Protein AF-A0A373ZWH4-F1 (afdb_monomer_lite)

Foldseek 3Di:
DQDDFAEDDPDPVSLCVPFAPCPVCVVLVVLLVLLVCLLVVNDDPVSCVVVVHDSVPSVVSVVVNVVSVVVSSVRSVVRSVVVQVVSLVVQLVVQQVVDDPPCSVVSSVVGDRGHYDHPPPLSVVLVVVVVPDDLVVLLVLCVVPCVQLPPVLQDDPDSVSNSVSSVVSLSVGHPVVSSVSSVVVD

Sequence (186 aa):
MVKEPLYLPGDKQELFDRYLDKTAHADLIERLRVITGALQNKLTPQKLRLHRIDRTDAITLFHERQKLTKKMFQAVVTDFAVRVCTNQIEICTQQFYEAPRGKEAEHIAASRIPDLCDDTELLEQMYEWWKNLLPGQKKGIAKTFDDDFNPEWCFRDKEEETIQCIDACWRSLPLETRIDIYHYCV

Radius of gyration: 23.86 Å; chains: 1; bounding box: 54×36×72 Å

pLDDT: mean 87.59, std 9.3, range [41.22, 96.88]

Secondary structure (DSSP, 8-state):
----PEE--SSHHHHHHHH--TTTTHHHHHHHHHHHHHHTT-S-HHHHHHTT--SS-HHHHHHHHHHHHHHHHHHHHHHHHHHHHHHHHHHHHHHHHHSPTT-HHHHHHTPPPPPEES-HHHHHHHHHHHHH--HHHHHHHHHHTHHHH-GGGS--SSHHHHHHHHHHHHHHS-HHHHHHHHHHH-

Structure (mmCIF, N/CA/C/O backbone):
data_AF-A0A373ZWH4-F1
#
_entry.id   AF-A0A373ZWH4-F1
#
loop_
_atom_site.group_PDB
_atom_site.id
_atom_site.type_symbol
_atom_site.label_atom_id
_atom_site.label_alt_id
_atom_site.label_comp_id
_atom_site.label_asym_id
_atom_site.label_entity_id
_atom_site.label_seq_id
_atom_site.pdbx_PDB_ins_code
_atom_site.Cartn_x
_atom_site.Cartn_y
_atom_site.Cartn_z
_atom_site.occupancy
_atom_site.B_iso_or_equiv
_atom_site.auth_seq_id
_atom_site.auth_comp_id
_atom_site.auth_asym_id
_atom_site.auth_atom_id
_atom_site.pdbx_PDB_model_num
ATOM 1 N N . MET A 1 1 ? 4.781 -6.225 -13.617 1.00 41.22 1 MET A N 1
ATOM 2 C CA . MET A 1 1 ? 4.079 -4.932 -13.461 1.00 41.22 1 MET A CA 1
ATOM 3 C C . MET A 1 1 ? 4.319 -4.468 -12.044 1.00 41.22 1 MET A C 1
ATOM 5 O O . MET A 1 1 ? 3.746 -5.059 -11.138 1.00 41.22 1 MET A O 1
ATOM 9 N N . VAL A 1 2 ? 5.188 -3.477 -11.855 1.00 45.53 2 VAL A N 1
ATOM 10 C CA . VAL A 1 2 ? 5.353 -2.824 -10.553 1.00 45.53 2 VAL A CA 1
ATOM 11 C C . VAL A 1 2 ? 4.035 -2.117 -10.235 1.00 45.53 2 VAL A C 1
ATOM 13 O O . VAL A 1 2 ? 3.545 -1.323 -11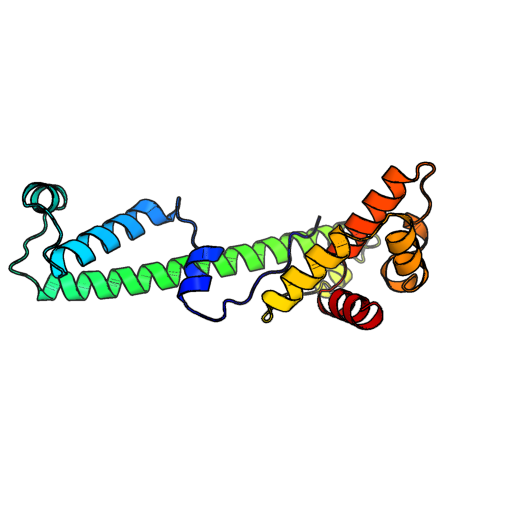.042 1.00 45.53 2 VAL A O 1
ATOM 16 N N . LYS A 1 3 ? 3.404 -2.505 -9.123 1.00 55.47 3 LYS A N 1
ATOM 17 C CA . LYS A 1 3 ? 2.176 -1.874 -8.628 1.00 55.47 3 LYS A CA 1
ATOM 18 C C . LYS A 1 3 ? 2.448 -0.434 -8.197 1.00 55.47 3 LYS A C 1
ATOM 20 O O . LYS A 1 3 ? 3.587 -0.058 -7.945 1.00 55.47 3 LYS A O 1
ATOM 25 N N . GLU A 1 4 ? 1.362 0.328 -8.124 1.00 66.12 4 GLU A N 1
ATOM 26 C CA . GLU A 1 4 ? 1.286 1.721 -7.683 1.00 66.12 4 GLU A CA 1
ATOM 27 C C . GLU A 1 4 ? 2.268 2.060 -6.537 1.00 66.12 4 GLU A C 1
ATOM 29 O O . GLU A 1 4 ? 2.466 1.237 -5.633 1.00 66.12 4 GLU A O 1
ATOM 34 N N . PRO A 1 5 ? 2.875 3.262 -6.566 1.00 70.94 5 PRO A N 1
ATOM 35 C CA . PRO A 1 5 ? 3.744 3.765 -5.513 1.00 70.94 5 PRO A CA 1
ATOM 36 C C . PRO A 1 5 ? 3.021 3.729 -4.170 1.00 70.94 5 PRO A C 1
ATOM 38 O O . PRO A 1 5 ? 1.799 3.869 -4.085 1.00 70.94 5 PRO A O 1
ATOM 41 N N . LEU A 1 6 ? 3.791 3.501 -3.113 1.00 81.38 6 LEU A N 1
ATOM 42 C CA . LEU A 1 6 ? 3.250 3.404 -1.769 1.00 81.38 6 LEU A CA 1
ATOM 43 C C . LEU A 1 6 ? 3.113 4.806 -1.197 1.00 81.38 6 LEU A C 1
ATOM 45 O O . LEU A 1 6 ? 4.071 5.566 -1.165 1.00 81.38 6 LEU A O 1
ATOM 49 N N . TYR A 1 7 ? 1.927 5.143 -0.716 1.00 83.56 7 TYR A N 1
ATOM 50 C CA . TYR A 1 7 ? 1.693 6.399 -0.019 1.00 83.56 7 TYR A CA 1
ATOM 51 C C . TYR A 1 7 ? 2.234 6.310 1.403 1.00 83.56 7 TYR A C 1
ATOM 53 O O . TYR A 1 7 ? 1.843 5.412 2.156 1.00 83.56 7 TYR A O 1
ATOM 61 N N . LEU A 1 8 ? 3.108 7.231 1.781 1.00 84.94 8 LEU A N 1
ATOM 62 C CA . LEU A 1 8 ? 3.472 7.446 3.166 1.00 84.94 8 LEU A CA 1
ATOM 63 C C . LEU A 1 8 ? 2.308 8.188 3.839 1.00 84.94 8 LEU A C 1
ATOM 65 O O . LEU A 1 8 ? 2.012 9.312 3.446 1.00 84.94 8 LEU A O 1
ATOM 69 N N . PRO A 1 9 ? 1.620 7.587 4.822 1.00 83.12 9 PRO A N 1
ATOM 70 C CA . PRO A 1 9 ? 0.471 8.240 5.436 1.00 83.12 9 PRO A CA 1
ATOM 71 C C . PRO A 1 9 ? 0.878 9.513 6.177 1.00 83.12 9 PRO A C 1
ATOM 73 O O . PRO A 1 9 ? 1.783 9.469 7.017 1.00 83.12 9 PRO A O 1
ATOM 76 N N . GLY A 1 10 ? 0.171 10.615 5.921 1.00 83.12 10 GLY A N 1
ATOM 77 C CA . GLY A 1 10 ? 0.375 11.885 6.620 1.00 83.12 10 GLY A CA 1
ATOM 78 C C . GLY A 1 10 ? -0.120 11.845 8.066 1.00 83.12 10 GLY A C 1
ATOM 79 O O . GLY A 1 10 ? 0.378 12.568 8.931 1.00 83.12 10 GLY A O 1
ATOM 80 N N . ASP A 1 11 ? -1.069 10.953 8.362 1.00 87.38 11 ASP A N 1
ATOM 81 C CA . ASP A 1 11 ? -1.550 10.719 9.714 1.00 87.38 11 ASP A CA 1
ATOM 82 C C . ASP A 1 11 ? -1.967 9.261 9.979 1.00 87.38 11 ASP A C 1
ATOM 84 O O . ASP A 1 11 ? -1.924 8.362 9.133 1.00 87.38 11 ASP A O 1
ATOM 88 N N . LYS A 1 12 ? -2.368 9.008 11.229 1.00 87.56 12 LYS A N 1
ATOM 89 C CA . LYS A 1 12 ? -2.824 7.689 11.668 1.00 87.56 12 LYS A CA 1
ATOM 90 C C . LYS A 1 12 ? -4.106 7.248 10.954 1.00 87.56 12 LYS A C 1
ATOM 92 O O . LYS A 1 12 ? -4.273 6.053 10.744 1.00 87.56 12 LYS A O 1
ATOM 97 N N . GLN A 1 13 ? -5.035 8.152 10.674 1.00 89.62 13 GLN A N 1
ATOM 98 C CA . GLN A 1 13 ? -6.306 7.795 10.052 1.00 89.62 13 GLN A CA 1
ATOM 99 C C . GLN A 1 13 ? -6.072 7.320 8.617 1.00 89.62 13 GLN A C 1
ATOM 101 O O . GLN A 1 13 ? -6.551 6.250 8.249 1.00 89.62 13 GLN A O 1
ATOM 106 N N . GLU A 1 14 ? -5.230 8.028 7.871 1.00 88.25 14 GLU A N 1
ATOM 107 C CA . GLU A 1 14 ? -4.843 7.650 6.517 1.00 88.25 14 GLU A CA 1
ATOM 108 C C . GLU A 1 14 ? -4.120 6.294 6.475 1.00 88.25 14 GLU A C 1
ATOM 110 O O . GLU A 1 14 ? -4.418 5.458 5.620 1.00 88.25 14 GLU A O 1
ATOM 115 N N . LEU A 1 15 ? -3.241 6.018 7.449 1.00 90.50 15 LEU A N 1
ATOM 116 C CA . LEU A 1 15 ? -2.589 4.711 7.584 1.00 90.50 15 LEU A CA 1
ATOM 117 C C . LEU A 1 15 ? -3.634 3.589 7.697 1.00 90.50 15 LEU A C 1
ATOM 119 O O . LEU A 1 15 ? -3.532 2.568 7.018 1.00 90.50 15 LEU A O 1
ATOM 123 N N . PHE A 1 16 ? -4.660 3.789 8.528 1.00 92.56 16 PHE A N 1
ATOM 124 C CA . PHE A 1 16 ? -5.751 2.831 8.711 1.00 92.56 16 PHE A CA 1
ATOM 125 C C . PHE A 1 16 ? -6.633 2.694 7.474 1.00 92.56 16 PHE A C 1
ATOM 127 O O . PHE A 1 16 ? -7.032 1.581 7.140 1.00 92.56 16 PHE A O 1
ATOM 134 N N . ASP A 1 17 ? -6.955 3.793 6.803 1.00 90.56 17 ASP A N 1
ATOM 135 C CA . ASP A 1 17 ? -7.868 3.759 5.666 1.00 90.56 17 ASP A CA 1
ATOM 136 C C . ASP A 1 17 ? -7.236 3.112 4.433 1.00 90.56 17 ASP A C 1
ATOM 138 O O . ASP A 1 17 ? -7.926 2.375 3.722 1.00 90.56 17 ASP A O 1
ATOM 142 N N . ARG A 1 18 ? -5.932 3.328 4.218 1.00 87.81 18 ARG A N 1
ATOM 143 C CA . ARG A 1 18 ? -5.203 2.802 3.058 1.00 87.81 18 ARG A CA 1
ATOM 144 C C . ARG A 1 18 ? -4.677 1.381 3.250 1.00 87.81 18 ARG A C 1
ATOM 146 O O . ARG A 1 18 ? -4.727 0.599 2.304 1.00 87.81 18 ARG A O 1
ATOM 153 N N . TYR A 1 19 ? -4.156 1.048 4.433 1.00 92.50 19 TYR A N 1
ATOM 154 C CA . TYR A 1 19 ? -3.338 -0.163 4.594 1.00 92.50 19 TYR A CA 1
ATOM 155 C C . TYR A 1 19 ? -3.930 -1.244 5.483 1.00 92.50 19 TYR A C 1
ATOM 157 O O . TYR A 1 19 ? -3.494 -2.384 5.381 1.00 92.50 19 TYR A O 1
ATOM 165 N N . LEU A 1 20 ? -4.901 -0.930 6.341 1.00 94.69 20 LEU A N 1
ATOM 166 C CA . LEU A 1 20 ? -5.449 -1.936 7.243 1.00 94.69 20 LEU A CA 1
ATOM 167 C C . LEU A 1 20 ? -6.228 -2.986 6.450 1.00 94.69 20 LEU A C 1
ATOM 169 O O . LEU A 1 20 ? -7.259 -2.673 5.840 1.00 94.69 20 LEU A O 1
ATOM 173 N N . ASP A 1 21 ? -5.826 -4.248 6.566 1.00 94.38 21 ASP A N 1
ATOM 174 C CA . ASP A 1 21 ? -6.645 -5.351 6.086 1.00 94.38 21 ASP A CA 1
ATOM 175 C C . ASP A 1 21 ? -7.846 -5.541 7.025 1.00 94.38 21 ASP A C 1
ATOM 177 O O . ASP A 1 21 ? -7.817 -6.223 8.057 1.00 94.38 21 ASP A O 1
ATOM 181 N N . LYS A 1 22 ? -8.958 -4.908 6.642 1.00 93.69 22 LYS A N 1
ATOM 182 C CA . LYS A 1 22 ? -10.223 -4.960 7.383 1.00 93.69 22 LYS A CA 1
ATOM 183 C C . LYS A 1 22 ? -10.770 -6.381 7.500 1.00 93.69 22 LYS A C 1
ATOM 185 O O . LYS A 1 22 ? -11.514 -6.656 8.440 1.00 93.69 22 LYS A O 1
ATOM 190 N N . THR A 1 23 ? -10.423 -7.267 6.567 1.00 94.62 23 THR A N 1
ATOM 191 C CA . THR A 1 23 ? -10.889 -8.655 6.570 1.00 94.62 23 THR A CA 1
ATOM 192 C C . THR A 1 23 ? -10.051 -9.515 7.507 1.00 94.62 23 THR A C 1
ATOM 194 O O . THR A 1 23 ? -10.617 -10.190 8.367 1.00 94.62 23 THR A O 1
ATOM 197 N N . ALA A 1 24 ? -8.721 -9.409 7.438 1.00 94.62 24 ALA A N 1
ATOM 198 C CA . ALA A 1 24 ? -7.808 -10.136 8.320 1.00 94.62 24 ALA A CA 1
ATOM 199 C C . ALA A 1 24 ? -7.945 -9.714 9.793 1.00 94.62 24 ALA A C 1
ATOM 201 O O . ALA A 1 24 ? -7.706 -10.508 10.705 1.00 94.62 24 ALA A O 1
ATOM 202 N N . HIS A 1 25 ? -8.363 -8.470 10.042 1.00 95.69 25 HIS A N 1
ATOM 203 C CA . HIS A 1 25 ? -8.476 -7.901 11.386 1.00 95.69 25 HIS A CA 1
ATOM 204 C C . HIS A 1 25 ? -9.918 -7.665 11.856 1.00 95.69 25 HIS A C 1
ATOM 206 O O . HIS A 1 25 ? -10.130 -6.951 12.840 1.00 95.69 25 HIS A O 1
ATOM 212 N N . ALA A 1 26 ? -10.906 -8.294 11.211 1.00 95.75 26 ALA A N 1
ATOM 213 C CA . ALA A 1 26 ? -12.330 -8.101 11.497 1.00 95.75 26 ALA A CA 1
ATOM 214 C C . ALA A 1 26 ? -12.689 -8.279 12.986 1.00 95.75 26 ALA A C 1
ATOM 216 O O . ALA A 1 26 ? -13.365 -7.426 13.564 1.00 95.75 26 ALA A O 1
ATOM 217 N N . ASP A 1 27 ? -12.177 -9.325 13.642 1.00 94.88 27 ASP A N 1
ATOM 218 C CA . ASP A 1 27 ? -12.438 -9.588 15.065 1.00 94.88 27 ASP A CA 1
ATOM 219 C C . ASP A 1 27 ? -11.877 -8.494 15.981 1.00 94.88 27 ASP A C 1
ATOM 221 O O . ASP A 1 27 ? -12.499 -8.101 16.973 1.00 94.88 27 ASP A O 1
ATOM 225 N N . LEU A 1 28 ? -10.690 -7.980 15.648 1.00 95.38 28 LEU A N 1
ATOM 226 C CA . LEU A 1 28 ? -10.023 -6.936 16.418 1.00 95.38 28 LEU A CA 1
ATOM 227 C C . LEU A 1 28 ? -10.764 -5.599 16.275 1.00 95.38 28 LEU A C 1
ATOM 229 O O . LEU A 1 28 ? -10.989 -4.911 17.277 1.00 95.38 28 LEU A O 1
ATOM 233 N N . ILE A 1 29 ? -11.188 -5.277 15.049 1.00 95.44 29 ILE A N 1
ATOM 234 C CA . ILE A 1 29 ? -12.018 -4.110 14.727 1.00 95.44 29 ILE A CA 1
ATOM 235 C C . ILE A 1 29 ? -13.340 -4.192 15.488 1.00 95.44 29 ILE A C 1
ATOM 237 O O . ILE A 1 29 ? -13.726 -3.238 16.171 1.00 95.44 29 ILE A O 1
ATOM 241 N N . GLU A 1 30 ? -14.014 -5.340 15.422 1.00 95.31 30 GLU A N 1
ATOM 242 C CA . GLU A 1 30 ? -15.301 -5.531 16.076 1.00 95.31 30 GLU A CA 1
ATOM 243 C C . GLU A 1 30 ? -15.172 -5.426 17.594 1.00 95.31 30 GLU A C 1
ATOM 245 O O . GLU A 1 30 ? -15.937 -4.700 18.235 1.00 95.31 30 GLU A O 1
ATOM 250 N N . ARG A 1 31 ? -14.162 -6.067 18.192 1.00 95.69 31 ARG A N 1
ATOM 251 C CA . ARG A 1 31 ? -13.954 -5.982 19.640 1.00 95.69 31 ARG A CA 1
ATOM 252 C C . ARG A 1 31 ? -13.662 -4.550 20.082 1.00 95.69 31 ARG A C 1
ATOM 254 O O . ARG A 1 31 ? -14.243 -4.097 21.070 1.00 95.69 31 ARG A O 1
ATOM 261 N N . LEU A 1 32 ? -12.824 -3.812 19.352 1.00 95.50 32 LEU A N 1
ATOM 262 C CA . LEU A 1 32 ? -12.540 -2.410 19.664 1.00 95.50 32 LEU A CA 1
ATOM 263 C C . LEU A 1 32 ? -13.795 -1.533 19.542 1.00 95.50 32 LEU A C 1
ATOM 265 O O . LEU A 1 32 ? -14.040 -0.694 20.416 1.00 95.50 32 LEU A O 1
ATOM 269 N N . ARG A 1 33 ? -14.616 -1.753 18.505 1.00 95.25 33 ARG A N 1
ATOM 270 C CA . ARG A 1 33 ? -15.902 -1.065 18.305 1.00 95.25 33 ARG A CA 1
ATOM 271 C C . ARG A 1 33 ? -16.843 -1.301 19.481 1.00 95.25 33 ARG A C 1
ATOM 273 O O . ARG A 1 33 ? -17.405 -0.349 20.024 1.00 95.25 33 ARG A O 1
ATOM 280 N N . VAL A 1 34 ? -16.986 -2.555 19.899 1.00 95.12 34 VAL A N 1
ATOM 281 C CA . VAL A 1 34 ? -17.856 -2.949 21.009 1.00 95.12 34 VAL A CA 1
ATOM 282 C C . VAL A 1 34 ? -17.368 -2.341 22.325 1.00 95.12 34 VAL A C 1
ATOM 284 O O . VAL A 1 34 ? -18.154 -1.690 23.009 1.00 95.12 34 VAL A O 1
ATOM 287 N N . ILE A 1 35 ? -16.087 -2.476 22.676 1.00 95.00 35 ILE A N 1
ATOM 288 C CA . ILE A 1 35 ? -15.546 -1.917 23.927 1.00 95.00 35 ILE A CA 1
ATOM 289 C C . ILE A 1 35 ? -15.681 -0.392 23.961 1.00 95.00 35 ILE A C 1
ATOM 291 O O . ILE A 1 35 ? -16.095 0.182 24.971 1.00 95.00 35 ILE A O 1
ATOM 295 N N . THR A 1 36 ? -15.411 0.276 22.840 1.00 94.25 36 THR A N 1
ATOM 296 C CA . THR A 1 36 ? -15.594 1.727 22.721 1.00 94.25 36 THR A CA 1
ATOM 297 C C . THR A 1 36 ? -17.060 2.117 22.899 1.00 94.25 36 THR A C 1
ATOM 299 O O . THR A 1 36 ? -17.366 3.040 23.654 1.00 94.25 36 THR A O 1
ATOM 302 N N . GLY A 1 37 ? -17.982 1.384 22.271 1.00 93.75 37 GLY A N 1
ATOM 303 C CA . GLY A 1 37 ? -19.417 1.588 22.446 1.00 93.75 37 GLY A CA 1
ATOM 304 C C . GLY A 1 37 ? -19.891 1.326 23.879 1.00 93.75 37 GLY A C 1
ATOM 305 O O . GLY A 1 37 ? -20.789 2.021 24.358 1.00 93.75 37 GLY A O 1
ATOM 306 N N . ALA A 1 38 ? -19.301 0.350 24.575 1.00 92.75 38 ALA A N 1
ATOM 307 C CA . ALA A 1 38 ? -19.617 0.047 25.967 1.00 92.75 38 ALA A CA 1
ATOM 308 C C . ALA A 1 38 ? -19.244 1.213 26.887 1.00 92.75 38 ALA A C 1
ATOM 310 O O . ALA A 1 38 ? -20.104 1.673 27.636 1.00 92.75 38 ALA A O 1
ATOM 311 N N . LEU A 1 39 ? -18.013 1.724 26.760 1.00 92.06 39 LEU A N 1
ATOM 312 C CA . LEU A 1 39 ? -17.502 2.875 27.516 1.00 92.06 39 LEU A CA 1
ATOM 313 C C . LEU A 1 39 ? -18.277 4.169 27.228 1.00 92.06 39 LEU A C 1
ATOM 315 O O . LEU A 1 39 ? -18.423 5.011 28.105 1.00 92.06 39 LEU A O 1
ATOM 319 N N . GLN A 1 40 ? -18.795 4.329 26.007 1.00 92.31 40 GLN A N 1
ATOM 320 C CA . GLN A 1 40 ? -19.617 5.479 25.612 1.00 92.31 40 GLN A CA 1
ATOM 321 C C . GLN A 1 40 ? -21.109 5.313 25.950 1.00 92.31 40 GLN A C 1
ATOM 323 O O . GLN A 1 40 ? -21.914 6.148 25.546 1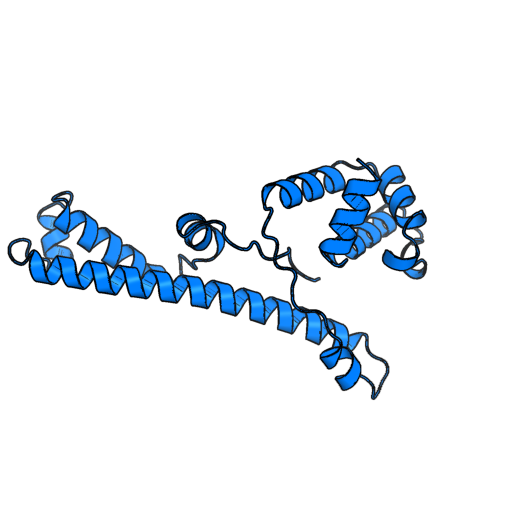.00 92.31 40 GLN A O 1
ATOM 328 N N . ASN A 1 41 ? -21.505 4.232 26.633 1.00 90.00 41 ASN A N 1
ATOM 329 C CA . ASN A 1 41 ? -22.905 3.889 26.917 1.00 90.00 41 ASN A CA 1
ATOM 330 C C . ASN A 1 41 ? -23.809 3.756 25.672 1.00 90.00 41 ASN A C 1
ATOM 332 O O . ASN A 1 41 ? -25.031 3.818 25.776 1.00 90.00 41 ASN A O 1
ATOM 336 N N . LYS A 1 42 ? -23.227 3.494 24.495 1.00 92.38 42 LYS A N 1
ATOM 337 C CA . LYS A 1 42 ? -23.938 3.382 23.206 1.00 92.38 42 LYS A CA 1
ATOM 338 C C . LYS A 1 42 ? -24.440 1.971 22.881 1.00 92.38 42 LYS A C 1
ATOM 340 O O . LYS A 1 42 ? -25.112 1.773 21.874 1.00 92.38 42 LYS A O 1
ATOM 345 N N . LEU A 1 43 ? -24.092 0.967 23.687 1.00 90.69 43 LEU A N 1
ATOM 346 C CA . LEU A 1 43 ? -24.560 -0.410 23.475 1.00 90.69 43 LEU A CA 1
ATOM 347 C C . LEU A 1 43 ? -25.919 -0.678 24.128 1.00 90.69 43 LEU A C 1
ATOM 349 O O . LEU A 1 43 ? -26.220 -0.176 25.210 1.00 90.69 43 LEU A O 1
ATOM 353 N N . THR A 1 44 ? -26.711 -1.547 23.507 1.00 90.25 44 THR A N 1
ATOM 354 C CA . THR A 1 44 ? -27.934 -2.076 24.116 1.00 90.25 44 THR A CA 1
ATOM 355 C C . THR A 1 44 ? -27.603 -3.141 25.172 1.00 90.25 44 THR A C 1
ATOM 357 O O . THR A 1 44 ? -26.556 -3.793 25.078 1.00 90.25 44 THR A O 1
ATOM 360 N N . PRO A 1 45 ? -28.498 -3.398 26.147 1.00 89.00 45 PRO A N 1
ATOM 361 C CA . PRO A 1 45 ? -28.317 -4.481 27.119 1.00 89.00 45 PRO A CA 1
ATOM 362 C C . PRO A 1 45 ? -28.098 -5.855 26.470 1.00 89.00 45 PRO A C 1
ATOM 364 O O . PRO A 1 45 ? -27.300 -6.652 26.956 1.00 89.00 45 PRO A O 1
ATOM 367 N N . GLN A 1 46 ? -28.760 -6.124 25.340 1.00 91.06 46 GLN A N 1
ATOM 368 C CA . GLN A 1 46 ? -28.580 -7.363 24.579 1.00 91.06 46 GLN A CA 1
ATOM 369 C C . GLN A 1 46 ? -27.157 -7.490 24.017 1.00 91.06 46 GLN A C 1
ATOM 371 O O . GLN A 1 46 ? -26.534 -8.538 24.179 1.00 91.06 46 GLN A O 1
ATOM 376 N N . LYS A 1 47 ? -26.606 -6.418 23.424 1.00 88.94 47 LYS A N 1
ATOM 377 C CA . LYS A 1 47 ? -25.224 -6.417 22.914 1.00 88.94 47 LYS A CA 1
ATOM 378 C C . LYS A 1 47 ? -24.196 -6.586 24.033 1.00 88.94 47 LYS A C 1
ATOM 380 O O . LYS A 1 47 ? -23.228 -7.315 23.852 1.00 88.94 47 LYS A O 1
ATOM 385 N N . LEU A 1 48 ? -24.413 -5.976 25.200 1.00 88.44 48 LEU A N 1
ATOM 386 C CA . LEU A 1 48 ? -23.532 -6.184 26.357 1.00 88.44 48 LEU A CA 1
ATOM 387 C C . LEU A 1 48 ? -23.489 -7.653 26.784 1.00 88.44 48 LEU A C 1
ATOM 389 O O . LEU A 1 48 ? -22.405 -8.197 26.980 1.00 88.44 48 LEU A O 1
ATOM 393 N N . ARG A 1 49 ? -24.656 -8.307 26.875 1.00 90.38 49 ARG A N 1
ATOM 394 C CA . ARG A 1 49 ? -24.749 -9.732 27.227 1.00 90.38 49 ARG A CA 1
ATOM 395 C C . ARG A 1 49 ? -24.064 -10.617 26.189 1.00 90.38 49 ARG A C 1
ATOM 397 O O . ARG A 1 49 ? -23.303 -11.499 26.573 1.00 90.38 49 ARG A O 1
ATOM 404 N N . LEU A 1 50 ? -24.281 -10.346 24.900 1.00 92.31 50 LEU A N 1
ATOM 405 C CA . LEU A 1 50 ? -23.652 -11.084 23.800 1.00 92.31 50 LEU A CA 1
ATOM 406 C C . LEU A 1 50 ? -22.120 -11.059 23.899 1.00 92.31 50 LEU A C 1
ATOM 408 O O . LEU A 1 50 ? -21.473 -12.094 23.771 1.00 92.31 50 LEU A O 1
ATOM 412 N N . HIS A 1 51 ? -21.547 -9.889 24.184 1.00 89.00 51 HIS A N 1
ATOM 413 C CA . HIS A 1 51 ? -20.097 -9.708 24.279 1.00 89.00 51 HIS A CA 1
ATOM 414 C C . HIS A 1 51 ? -19.526 -9.900 25.692 1.00 89.00 51 HIS A C 1
ATOM 416 O O . HIS A 1 51 ? -18.332 -9.653 25.892 1.00 89.00 51 HIS A O 1
ATOM 422 N N . ARG A 1 52 ? -20.359 -10.346 26.648 1.00 89.69 52 ARG A N 1
ATOM 423 C CA . ARG A 1 52 ? -20.016 -10.574 28.064 1.00 89.69 52 ARG A CA 1
ATOM 424 C C . ARG A 1 52 ? -19.338 -9.365 28.717 1.00 89.69 52 ARG A C 1
ATOM 426 O O . ARG A 1 52 ? -18.294 -9.493 29.346 1.00 89.69 52 ARG A O 1
ATOM 433 N N . ILE A 1 53 ? -19.918 -8.185 28.520 1.00 90.56 53 ILE A N 1
ATOM 434 C CA . ILE A 1 53 ? -19.382 -6.923 29.034 1.00 90.56 53 ILE A CA 1
ATOM 435 C C . ILE A 1 53 ? -20.136 -6.507 30.290 1.00 90.56 53 ILE A C 1
ATOM 437 O O . ILE A 1 53 ? -21.343 -6.264 30.238 1.00 90.56 53 ILE A O 1
ATOM 441 N N . ASP A 1 54 ? -19.392 -6.346 31.380 1.00 87.19 54 ASP A N 1
ATOM 442 C CA . ASP A 1 54 ? -19.845 -5.639 32.570 1.00 87.19 54 ASP A CA 1
ATOM 443 C C . ASP A 1 54 ? -19.435 -4.164 32.480 1.00 87.19 54 ASP A C 1
ATOM 445 O O . ASP A 1 54 ? -18.257 -3.835 32.377 1.00 87.19 54 ASP A O 1
ATOM 449 N N . ARG A 1 55 ? -20.421 -3.262 32.492 1.00 79.19 55 ARG A N 1
ATOM 450 C CA . ARG A 1 55 ? -20.179 -1.812 32.449 1.00 79.19 55 ARG A CA 1
ATOM 451 C C . ARG A 1 55 ? -19.673 -1.241 33.767 1.00 79.19 55 ARG A C 1
ATOM 453 O O . ARG A 1 55 ? -19.116 -0.147 33.754 1.00 79.19 55 ARG A O 1
ATOM 460 N N . THR A 1 56 ? -19.916 -1.927 34.881 1.00 82.75 56 THR A N 1
ATOM 461 C CA . THR A 1 56 ? -19.486 -1.449 36.199 1.00 82.75 56 THR A CA 1
ATOM 462 C C . THR A 1 56 ? -17.966 -1.508 36.339 1.00 82.75 56 THR A C 1
ATOM 464 O O . THR A 1 56 ? -17.380 -0.670 37.020 1.00 82.75 56 THR A O 1
ATOM 467 N N . ASP A 1 57 ? -17.313 -2.390 35.578 1.00 88.06 57 ASP A N 1
ATOM 468 C CA . ASP A 1 57 ? -15.860 -2.491 35.486 1.00 88.06 57 ASP A CA 1
ATOM 469 C C . ASP A 1 57 ? -15.272 -1.600 34.372 1.00 88.06 57 ASP A C 1
ATOM 471 O O . ASP A 1 57 ? -14.621 -2.038 33.416 1.00 88.06 57 ASP A O 1
ATOM 475 N N . ALA A 1 58 ? -15.529 -0.295 34.480 1.00 88.06 58 ALA A N 1
ATOM 476 C CA . ALA A 1 58 ? -15.068 0.688 33.501 1.00 88.06 58 ALA A CA 1
ATOM 477 C C . ALA A 1 58 ? -13.532 0.740 33.374 1.00 88.06 58 ALA A C 1
ATOM 479 O O . ALA A 1 58 ? -13.016 1.041 32.295 1.00 88.06 58 ALA A O 1
ATOM 480 N N . ILE A 1 59 ? -12.800 0.428 34.451 1.00 91.94 59 ILE A N 1
ATOM 481 C CA . ILE A 1 59 ? -11.330 0.429 34.477 1.00 91.94 59 ILE A CA 1
ATOM 482 C C . ILE A 1 59 ? -10.786 -0.695 33.590 1.00 91.94 59 ILE A C 1
ATOM 484 O O . ILE A 1 59 ? -9.947 -0.435 32.720 1.00 91.94 59 ILE A O 1
ATOM 488 N N . THR A 1 60 ? -11.296 -1.922 33.733 1.00 92.56 60 THR A N 1
ATOM 489 C CA . THR A 1 60 ? -10.876 -3.042 32.879 1.00 92.56 60 THR A CA 1
ATOM 490 C C . THR A 1 60 ? -11.214 -2.780 31.416 1.00 92.56 60 THR A C 1
ATOM 492 O O . THR A 1 60 ? -10.359 -2.971 30.548 1.00 92.56 60 THR A O 1
ATOM 495 N N . LEU A 1 61 ? -12.410 -2.256 31.124 1.00 93.44 61 LEU A N 1
ATOM 496 C CA . LEU A 1 61 ? -12.798 -1.895 29.755 1.00 93.44 61 LEU A CA 1
ATOM 497 C C . LEU A 1 61 ? -11.893 -0.812 29.157 1.00 93.44 61 LEU A C 1
ATOM 499 O O . LEU A 1 61 ? -11.554 -0.862 27.971 1.00 93.44 61 LEU A O 1
ATOM 503 N N . PHE A 1 62 ? -11.473 0.166 29.960 1.00 94.00 62 PHE A N 1
ATOM 504 C CA . PHE A 1 62 ? -10.548 1.207 29.524 1.00 94.00 62 PHE A CA 1
ATOM 505 C C . PHE A 1 62 ? -9.168 0.635 29.171 1.00 94.00 62 PHE A C 1
ATOM 507 O O . PHE A 1 62 ? -8.633 0.950 28.101 1.00 94.00 62 PHE A O 1
ATOM 514 N N . HIS A 1 63 ? -8.612 -0.237 30.017 1.00 95.75 63 HIS A N 1
ATOM 515 C CA . HIS A 1 63 ? -7.343 -0.914 29.737 1.00 95.75 63 HIS A CA 1
ATOM 516 C C . HIS A 1 63 ? -7.438 -1.848 28.529 1.00 95.75 63 HIS A C 1
ATOM 518 O O . HIS A 1 63 ? -6.529 -1.873 27.692 1.00 95.75 63 HIS A O 1
ATOM 524 N N . GLU A 1 64 ? -8.551 -2.568 28.384 1.00 95.38 64 GLU A N 1
ATOM 525 C CA . GLU A 1 64 ? -8.804 -3.396 27.210 1.00 95.38 64 GLU A CA 1
ATOM 526 C C . GLU A 1 64 ? -8.820 -2.540 25.939 1.00 95.38 64 GLU A C 1
ATOM 528 O O . GLU A 1 64 ? -8.112 -2.856 24.981 1.00 95.38 64 GLU A O 1
ATOM 533 N N . ARG A 1 65 ? -9.533 -1.405 25.943 1.00 96.25 65 ARG A N 1
ATOM 534 C CA . ARG A 1 65 ? -9.546 -0.464 24.814 1.00 96.25 65 ARG A CA 1
ATOM 535 C C . ARG A 1 65 ? -8.140 0.007 24.454 1.00 96.25 65 ARG A C 1
ATOM 537 O O . ARG A 1 65 ? -7.797 0.020 23.278 1.00 96.25 65 ARG A O 1
ATOM 544 N N . GLN A 1 66 ? -7.319 0.390 25.433 1.00 96.31 66 GLN A N 1
ATOM 545 C CA . GLN A 1 66 ? -5.939 0.818 25.168 1.00 96.31 66 GLN A CA 1
ATOM 546 C C . GLN A 1 66 ? -5.114 -0.297 24.514 1.00 96.31 66 GLN A C 1
ATOM 548 O O . GLN A 1 66 ? -4.423 -0.058 23.522 1.00 96.31 66 GLN A O 1
ATOM 553 N N . LYS A 1 67 ? -5.229 -1.528 25.025 1.00 96.88 67 LYS A N 1
ATOM 554 C CA . LYS A 1 67 ? -4.546 -2.700 24.466 1.00 96.88 67 LYS A CA 1
ATOM 555 C C . LYS A 1 67 ? -5.003 -2.992 23.036 1.00 96.88 67 LYS A C 1
ATOM 557 O O . LYS A 1 67 ? -4.163 -3.255 22.178 1.00 96.88 67 LYS A O 1
ATOM 562 N N . LEU A 1 68 ? -6.306 -2.928 22.772 1.00 96.69 68 LEU A N 1
ATOM 563 C CA . LEU A 1 68 ? -6.881 -3.137 21.443 1.00 96.69 68 LEU A CA 1
ATOM 564 C C . LEU A 1 68 ? -6.441 -2.047 20.461 1.00 96.69 68 LEU A C 1
ATOM 566 O O . LEU A 1 68 ? -6.020 -2.373 19.359 1.00 96.69 68 LEU A O 1
ATOM 570 N N . THR A 1 69 ? -6.438 -0.777 20.870 1.00 94.75 69 THR A N 1
ATOM 571 C CA . THR A 1 69 ? -5.934 0.331 20.042 1.00 94.75 69 THR A CA 1
ATOM 572 C C . THR A 1 69 ? -4.461 0.146 19.686 1.00 94.75 69 THR A C 1
ATOM 574 O O . THR A 1 69 ? -4.081 0.367 18.537 1.00 94.75 69 THR A O 1
ATOM 577 N N . LYS A 1 70 ? -3.630 -0.292 20.643 1.00 95.81 70 LYS A N 1
ATOM 578 C CA . LYS A 1 70 ? -2.221 -0.608 20.376 1.00 95.81 70 LYS A CA 1
ATOM 579 C C . LYS A 1 70 ? -2.090 -1.756 19.375 1.00 95.81 70 LYS A C 1
ATOM 581 O O . LYS A 1 70 ? -1.325 -1.633 18.427 1.00 95.81 70 LYS A O 1
ATOM 586 N N . LYS A 1 71 ? -2.854 -2.838 19.556 1.00 96.50 71 LYS A N 1
ATOM 587 C CA . LYS A 1 71 ? -2.864 -3.973 18.622 1.00 96.50 71 LYS A CA 1
ATOM 588 C C . LYS A 1 71 ? -3.309 -3.566 17.219 1.00 96.50 71 LYS A C 1
ATOM 590 O O . LYS A 1 71 ? -2.684 -3.989 16.263 1.00 96.50 71 LYS A O 1
ATOM 595 N N . MET A 1 72 ? -4.339 -2.729 17.102 1.00 96.00 72 MET A N 1
ATOM 596 C CA . MET A 1 72 ? -4.804 -2.205 15.815 1.00 96.00 72 MET A CA 1
ATOM 597 C C . MET A 1 72 ? -3.717 -1.396 15.108 1.00 96.00 72 MET A C 1
ATOM 599 O O . MET A 1 72 ? -3.515 -1.555 13.913 1.00 96.00 72 MET A O 1
ATOM 603 N N . PHE A 1 73 ? -2.995 -0.553 15.851 1.00 94.69 73 PHE A N 1
ATOM 604 C CA . PHE A 1 73 ? -1.875 0.198 15.290 1.00 94.69 73 PHE A CA 1
ATOM 605 C C . PHE A 1 73 ? -0.732 -0.727 14.840 1.00 94.69 73 PHE A C 1
ATOM 607 O O . PHE A 1 73 ? -0.180 -0.552 13.763 1.00 94.69 73 PHE A O 1
ATOM 614 N N . GLN A 1 74 ? -0.399 -1.746 15.637 1.00 95.19 74 GLN A N 1
ATOM 615 C CA . GLN A 1 74 ? 0.609 -2.741 15.257 1.00 95.19 74 GLN A CA 1
ATOM 616 C C . GLN A 1 74 ? 0.195 -3.539 14.015 1.00 95.19 74 GLN A C 1
ATOM 618 O O . GLN A 1 74 ? 1.039 -3.795 13.162 1.00 95.19 74 GLN A O 1
ATOM 623 N N . ALA A 1 75 ? -1.084 -3.906 13.914 1.00 96.00 75 ALA A N 1
ATOM 624 C CA . ALA A 1 75 ? -1.641 -4.613 12.768 1.00 96.00 75 ALA A CA 1
ATOM 625 C C . ALA A 1 75 ? -1.467 -3.795 11.484 1.00 96.00 75 ALA A C 1
ATOM 627 O O . ALA A 1 75 ? -0.783 -4.247 10.577 1.00 96.00 75 ALA A O 1
ATOM 628 N N . VAL A 1 76 ? -1.936 -2.543 11.460 1.00 95.44 76 VAL A N 1
ATOM 629 C CA . VAL A 1 76 ? -1.826 -1.718 10.248 1.00 95.44 76 VAL A CA 1
ATOM 630 C C . VAL A 1 76 ? -0.378 -1.409 9.849 1.00 95.44 76 VAL A C 1
ATOM 632 O O . VAL A 1 76 ? -0.058 -1.389 8.666 1.00 95.44 76 VAL A O 1
ATOM 635 N N . VAL A 1 77 ? 0.530 -1.212 10.813 1.00 94.00 77 VAL A N 1
ATOM 636 C CA . VAL A 1 77 ? 1.964 -1.039 10.510 1.00 94.00 77 VAL A CA 1
ATOM 637 C C . VAL A 1 77 ? 2.550 -2.321 9.914 1.00 94.00 77 VAL A C 1
ATOM 639 O O . VAL A 1 77 ? 3.395 -2.255 9.025 1.00 94.00 77 VAL A O 1
ATOM 642 N N . THR A 1 78 ? 2.091 -3.484 10.380 1.00 95.19 78 THR A N 1
ATOM 643 C CA . THR A 1 78 ? 2.496 -4.779 9.821 1.00 95.19 78 THR A CA 1
ATOM 644 C C . THR A 1 78 ? 1.968 -4.939 8.399 1.00 95.19 78 THR A C 1
ATOM 646 O O . THR A 1 78 ? 2.749 -5.290 7.522 1.00 95.19 78 THR A O 1
ATOM 649 N N . ASP A 1 79 ? 0.700 -4.615 8.144 1.00 94.44 79 ASP A N 1
ATOM 650 C CA . ASP A 1 79 ? 0.102 -4.680 6.804 1.00 94.44 79 ASP A CA 1
ATOM 651 C C . ASP A 1 79 ? 0.828 -3.756 5.819 1.00 94.44 79 ASP A C 1
ATOM 653 O O . ASP A 1 79 ? 1.179 -4.164 4.709 1.00 94.44 79 ASP A O 1
ATOM 657 N N . PHE A 1 80 ? 1.141 -2.531 6.252 1.00 92.31 80 PHE A N 1
ATOM 658 C CA . PHE A 1 80 ? 1.963 -1.598 5.486 1.00 92.31 80 PHE A CA 1
ATOM 659 C C . PHE A 1 80 ? 3.345 -2.190 5.170 1.00 92.31 80 PHE A C 1
ATOM 661 O O . PHE A 1 80 ? 3.754 -2.216 4.010 1.00 92.31 80 PHE A O 1
ATOM 668 N N . ALA A 1 81 ? 4.050 -2.726 6.170 1.00 91.44 81 ALA A N 1
ATOM 669 C CA . ALA A 1 81 ? 5.363 -3.339 5.970 1.00 91.44 81 ALA A CA 1
ATOM 670 C C . ALA A 1 81 ? 5.302 -4.555 5.029 1.00 91.44 81 ALA A C 1
ATOM 672 O O . ALA A 1 81 ? 6.143 -4.692 4.143 1.00 91.44 81 ALA A O 1
ATOM 673 N N . VAL A 1 82 ? 4.282 -5.409 5.164 1.00 92.75 82 VAL A N 1
ATOM 674 C CA . VAL A 1 82 ? 4.039 -6.541 4.258 1.00 92.75 82 VAL A CA 1
ATOM 675 C C . VAL A 1 82 ? 3.846 -6.045 2.831 1.00 92.75 82 VAL A C 1
ATOM 677 O O . VAL A 1 82 ? 4.402 -6.634 1.900 1.00 92.75 82 VAL A O 1
ATOM 680 N N . ARG A 1 83 ? 3.114 -4.943 2.639 1.00 90.19 83 ARG A N 1
ATOM 681 C CA . ARG A 1 83 ? 2.923 -4.345 1.318 1.00 90.19 83 ARG A CA 1
ATOM 682 C C . ARG A 1 83 ? 4.233 -3.812 0.731 1.00 90.19 83 ARG A C 1
ATOM 684 O O . ARG A 1 83 ? 4.523 -4.120 -0.423 1.00 90.19 83 ARG A O 1
ATOM 691 N N . VAL A 1 84 ? 5.044 -3.099 1.519 1.00 89.19 84 VAL A N 1
ATOM 692 C CA . VAL A 1 84 ? 6.390 -2.642 1.115 1.00 89.19 84 VAL A CA 1
ATOM 693 C C . VAL A 1 84 ? 7.260 -3.826 0.695 1.00 89.19 84 VAL A C 1
ATOM 695 O O . VAL A 1 84 ? 7.812 -3.833 -0.403 1.00 89.19 84 VAL A O 1
ATOM 698 N N . CYS A 1 85 ? 7.345 -4.864 1.529 1.00 90.69 85 CYS A N 1
ATOM 699 C CA . CYS A 1 85 ? 8.145 -6.050 1.232 1.00 90.69 85 CYS A CA 1
ATOM 700 C C . CYS A 1 85 ? 7.635 -6.801 -0.003 1.00 90.69 85 CYS A C 1
ATOM 702 O O . CYS A 1 85 ? 8.442 -7.277 -0.795 1.00 90.69 85 CYS A O 1
ATOM 704 N N . THR A 1 86 ? 6.318 -6.882 -0.199 1.00 90.31 86 THR A N 1
ATOM 705 C CA . THR A 1 86 ? 5.727 -7.506 -1.392 1.00 90.31 86 THR A CA 1
ATOM 706 C C . THR A 1 86 ? 6.143 -6.756 -2.654 1.00 90.31 86 THR A C 1
ATOM 708 O O . THR A 1 86 ? 6.608 -7.384 -3.602 1.00 90.31 86 THR A O 1
ATOM 711 N N . ASN A 1 87 ? 6.061 -5.422 -2.646 1.00 87.31 87 ASN A N 1
ATOM 712 C CA . ASN A 1 87 ? 6.534 -4.609 -3.764 1.00 87.31 87 ASN A CA 1
ATOM 713 C C . ASN A 1 87 ? 8.044 -4.798 -3.996 1.00 87.31 87 ASN A C 1
ATOM 715 O O . ASN A 1 87 ? 8.465 -4.934 -5.141 1.00 87.31 87 ASN A O 1
ATOM 719 N N . GLN A 1 88 ? 8.860 -4.872 -2.937 1.00 89.19 88 GLN A N 1
ATOM 720 C CA . GLN A 1 88 ? 10.299 -5.119 -3.086 1.00 89.19 88 GLN A CA 1
ATOM 721 C C . GLN A 1 88 ? 10.588 -6.486 -3.712 1.00 89.19 88 GLN A C 1
ATOM 723 O O . GLN A 1 88 ? 11.448 -6.594 -4.582 1.00 89.19 88 GLN A O 1
ATOM 728 N N . ILE A 1 89 ? 9.862 -7.528 -3.299 1.00 90.19 89 ILE A N 1
ATOM 729 C CA . ILE A 1 89 ? 9.983 -8.865 -3.889 1.00 90.19 89 ILE A CA 1
ATOM 730 C C . ILE A 1 89 ? 9.635 -8.815 -5.376 1.00 90.19 89 ILE A C 1
ATOM 732 O O . ILE A 1 89 ? 10.366 -9.391 -6.179 1.00 90.19 89 ILE A O 1
ATOM 736 N N . GLU A 1 90 ? 8.562 -8.119 -5.757 1.00 86.56 90 GLU A N 1
ATOM 737 C CA . GLU A 1 90 ? 8.183 -7.941 -7.164 1.00 86.56 90 GLU A CA 1
ATOM 738 C C . GLU A 1 90 ? 9.298 -7.238 -7.964 1.00 86.56 90 GLU A C 1
ATOM 740 O O . GLU A 1 90 ? 9.666 -7.726 -9.034 1.00 86.56 90 GLU A O 1
ATOM 745 N N . ILE A 1 91 ? 9.889 -6.160 -7.429 1.00 85.75 91 ILE A N 1
ATOM 746 C CA . ILE A 1 91 ? 11.002 -5.432 -8.068 1.00 85.75 91 ILE A CA 1
ATOM 747 C C . ILE A 1 91 ? 12.222 -6.342 -8.238 1.00 85.75 91 ILE A C 1
ATOM 749 O O . ILE A 1 91 ? 12.731 -6.489 -9.347 1.00 85.75 91 ILE A O 1
ATOM 753 N N . CYS A 1 92 ? 12.673 -6.994 -7.165 1.00 89.31 92 CYS A N 1
ATOM 754 C CA . CYS A 1 92 ? 13.828 -7.890 -7.221 1.00 89.31 92 CYS A CA 1
ATOM 755 C C . CYS A 1 92 ? 13.589 -9.079 -8.158 1.00 89.31 92 CYS A C 1
ATOM 757 O O . CYS A 1 92 ? 14.502 -9.505 -8.858 1.00 89.31 92 CYS A O 1
ATOM 759 N N . THR A 1 93 ? 12.363 -9.607 -8.202 1.00 89.19 93 THR A N 1
ATOM 760 C CA . THR A 1 93 ? 11.993 -10.697 -9.116 1.00 89.19 93 THR A CA 1
ATOM 761 C C . THR A 1 93 ? 12.084 -10.240 -10.566 1.00 89.19 93 THR A C 1
ATOM 763 O O . THR A 1 93 ? 12.618 -10.964 -11.400 1.00 89.19 93 THR A O 1
ATOM 766 N N . GLN A 1 94 ? 11.599 -9.037 -10.875 1.00 84.81 94 GLN A N 1
ATOM 767 C CA . GLN A 1 94 ? 11.729 -8.471 -12.213 1.00 84.81 94 GLN A CA 1
ATOM 768 C C . GLN A 1 94 ? 13.207 -8.302 -12.597 1.00 84.81 94 GLN A C 1
ATOM 770 O O . GLN A 1 94 ? 13.620 -8.801 -13.640 1.00 84.81 94 GLN A O 1
ATOM 775 N N . GLN A 1 95 ? 14.016 -7.712 -11.711 1.00 85.44 95 GLN A N 1
ATOM 776 C CA . GLN A 1 95 ? 15.452 -7.524 -11.942 1.00 85.44 95 GLN A CA 1
ATOM 777 C C . GLN A 1 95 ? 16.206 -8.845 -12.121 1.00 85.44 95 GLN A C 1
ATOM 779 O O . GLN A 1 95 ? 17.112 -8.925 -12.944 1.00 85.44 95 GLN A O 1
ATOM 784 N N . PHE A 1 96 ? 15.810 -9.903 -11.410 1.00 89.81 96 PHE A N 1
ATOM 785 C CA . PHE A 1 96 ? 16.370 -11.238 -11.607 1.00 89.81 96 PHE A CA 1
ATOM 786 C C . PHE A 1 96 ? 16.157 -11.751 -13.037 1.00 89.81 96 PHE A C 1
ATOM 788 O O . PHE A 1 96 ? 17.089 -12.268 -13.645 1.00 89.81 96 PHE A O 1
ATOM 795 N N . TYR A 1 97 ? 14.942 -11.616 -13.576 1.00 88.69 97 TYR A N 1
ATOM 796 C CA . TYR A 1 97 ? 14.622 -12.119 -14.915 1.00 88.69 97 TYR A CA 1
ATOM 797 C C . TYR A 1 97 ? 15.172 -11.244 -16.046 1.00 88.69 97 TYR A C 1
ATOM 799 O O . TYR A 1 97 ? 15.394 -11.752 -17.143 1.00 88.69 97 TYR A O 1
ATOM 807 N N . GLU A 1 98 ? 15.387 -9.954 -15.792 1.00 84.56 98 GLU A N 1
ATOM 808 C CA . GLU A 1 98 ? 15.959 -9.007 -16.758 1.00 84.56 98 GLU A CA 1
ATOM 809 C C . GLU A 1 98 ? 17.497 -9.025 -16.775 1.00 84.56 98 GLU A C 1
ATOM 811 O O . GLU A 1 98 ? 18.114 -8.537 -17.723 1.00 84.56 98 GLU A O 1
ATOM 816 N N . ALA A 1 99 ? 18.136 -9.596 -15.751 1.00 89.06 99 ALA A N 1
ATOM 817 C CA . ALA A 1 99 ? 19.586 -9.626 -15.642 1.00 89.06 99 ALA A CA 1
ATOM 818 C C . ALA A 1 99 ? 20.248 -10.532 -16.703 1.00 89.06 99 ALA A C 1
ATOM 820 O O . ALA A 1 99 ? 19.751 -11.620 -17.016 1.00 89.06 99 ALA A O 1
ATOM 821 N N . PRO A 1 100 ? 21.438 -10.155 -17.210 1.00 90.94 100 PRO A N 1
ATOM 822 C CA . PRO A 1 100 ? 22.286 -11.065 -17.965 1.00 90.94 100 PRO A CA 1
ATOM 823 C C . PRO A 1 100 ? 22.626 -12.314 -17.143 1.00 90.94 100 PRO A C 1
ATOM 825 O O . PRO A 1 100 ? 22.820 -12.248 -15.927 1.00 90.94 100 PRO A O 1
ATOM 828 N N . ARG A 1 101 ? 22.771 -13.458 -17.820 1.00 92.50 101 ARG A N 1
ATOM 829 C CA . ARG A 1 101 ? 23.108 -14.729 -17.159 1.00 92.50 101 ARG A CA 1
ATOM 830 C C . ARG A 1 101 ? 24.386 -14.609 -16.329 1.00 92.50 101 ARG A C 1
ATOM 832 O O . ARG A 1 101 ? 25.431 -14.226 -16.857 1.00 92.50 101 ARG A O 1
ATOM 839 N N . GLY A 1 102 ? 24.310 -15.000 -15.061 1.00 93.94 102 GLY A N 1
ATOM 840 C CA . GLY A 1 102 ? 25.423 -14.935 -14.110 1.00 93.94 102 GLY A CA 1
ATOM 841 C C . GLY A 1 102 ? 25.628 -13.561 -13.464 1.00 93.94 102 GLY A C 1
ATOM 842 O O . G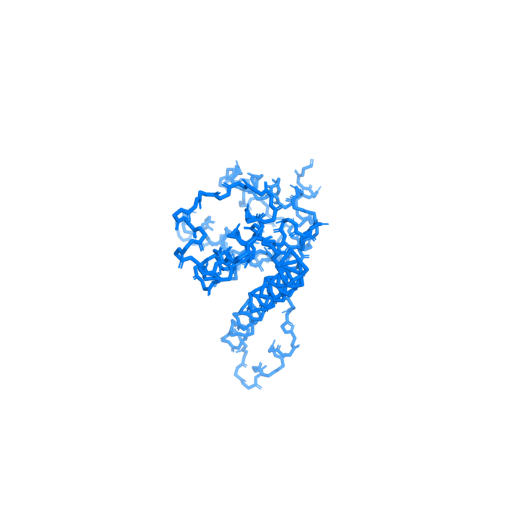LY A 1 102 ? 26.598 -13.385 -12.726 1.00 93.94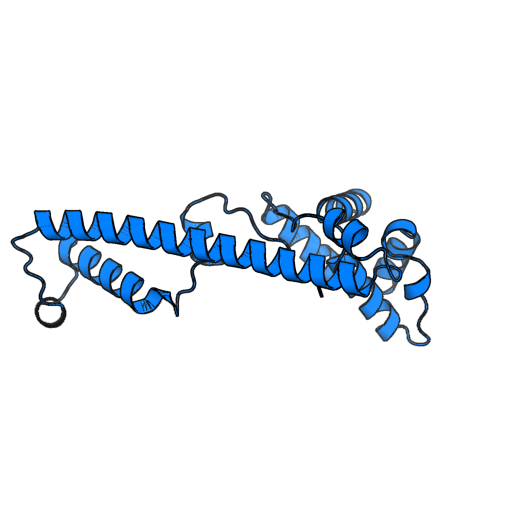 102 GLY A O 1
ATOM 843 N N . LYS A 1 103 ? 24.750 -12.588 -13.738 1.00 93.75 103 LYS A N 1
ATOM 844 C CA . LYS A 1 103 ? 24.756 -11.238 -13.152 1.00 93.75 103 LYS A CA 1
ATOM 845 C C . LYS A 1 103 ? 23.539 -10.957 -12.271 1.00 93.75 103 LYS A C 1
ATOM 847 O O . LYS A 1 103 ? 23.407 -9.860 -11.736 1.00 93.75 103 LYS A O 1
ATOM 852 N N . GLU A 1 104 ? 22.687 -11.949 -12.041 1.00 94.50 104 GLU A N 1
ATOM 853 C CA . GLU A 1 104 ? 21.408 -11.804 -11.344 1.00 94.50 104 GLU A CA 1
ATOM 854 C C . GLU A 1 104 ? 21.578 -11.228 -9.931 1.00 94.50 104 GLU A C 1
ATOM 856 O O . GLU A 1 104 ? 20.815 -10.361 -9.516 1.00 94.50 104 GLU A O 1
ATOM 861 N N . ALA A 1 105 ? 22.614 -11.654 -9.201 1.00 91.69 105 ALA A N 1
ATOM 862 C CA . ALA A 1 105 ? 22.893 -11.151 -7.856 1.00 91.69 105 ALA A CA 1
ATOM 863 C C . ALA A 1 105 ? 23.266 -9.657 -7.841 1.00 91.69 105 ALA A C 1
ATOM 865 O O . ALA A 1 105 ? 22.827 -8.933 -6.950 1.00 91.69 105 ALA A O 1
ATOM 866 N N . GLU A 1 106 ? 24.043 -9.193 -8.826 1.00 92.31 106 GLU A N 1
ATOM 867 C CA . GLU A 1 106 ? 24.432 -7.781 -8.958 1.00 92.31 106 GLU A CA 1
ATOM 868 C C . GLU A 1 106 ? 23.203 -6.915 -9.279 1.00 92.31 106 GLU A C 1
ATOM 870 O O . GLU A 1 106 ? 23.016 -5.865 -8.670 1.00 92.31 106 GLU A O 1
ATOM 875 N N . HIS A 1 107 ? 22.316 -7.394 -10.156 1.00 89.12 107 HIS A N 1
ATOM 876 C CA . HIS A 1 107 ? 21.074 -6.702 -10.524 1.00 89.12 107 HIS A CA 1
ATOM 877 C C . HIS A 1 107 ? 20.034 -6.682 -9.391 1.00 89.12 107 HIS A C 1
ATOM 879 O O . HIS A 1 107 ? 19.393 -5.658 -9.151 1.00 89.12 107 HIS A O 1
ATOM 885 N N . ILE A 1 108 ? 19.886 -7.779 -8.637 1.00 88.88 108 ILE A N 1
ATOM 886 C CA . ILE A 1 108 ? 19.042 -7.787 -7.432 1.00 88.88 108 ILE A CA 1
ATOM 887 C C . ILE A 1 108 ? 19.601 -6.811 -6.390 1.00 88.88 108 ILE A C 1
ATOM 889 O O . ILE A 1 108 ? 18.842 -6.051 -5.797 1.00 88.88 108 ILE A O 1
ATOM 893 N N . ALA A 1 109 ? 20.918 -6.802 -6.164 1.00 87.88 109 ALA A N 1
ATOM 894 C CA . ALA A 1 109 ? 21.539 -5.901 -5.193 1.00 87.88 109 ALA A CA 1
ATOM 895 C C . ALA A 1 109 ? 21.436 -4.423 -5.605 1.00 87.88 109 ALA A C 1
ATOM 897 O O . ALA A 1 109 ? 21.302 -3.559 -4.742 1.00 87.88 109 ALA A O 1
ATOM 898 N N . ALA A 1 110 ? 21.466 -4.143 -6.909 1.00 85.50 110 ALA A N 1
ATOM 899 C CA . ALA A 1 110 ? 21.250 -2.814 -7.475 1.00 85.50 110 ALA A CA 1
ATOM 900 C C . ALA A 1 110 ? 19.762 -2.444 -7.623 1.00 85.50 110 ALA A C 1
ATOM 902 O O . ALA A 1 110 ? 19.448 -1.341 -8.071 1.00 85.50 110 ALA A O 1
ATOM 903 N N . SER A 1 111 ? 18.837 -3.343 -7.266 1.00 84.25 111 SER A N 1
ATOM 904 C CA . SER A 1 111 ? 17.403 -3.072 -7.347 1.00 84.25 111 SER A CA 1
ATOM 905 C C . SER A 1 111 ? 17.034 -1.897 -6.454 1.00 84.25 111 SER A C 1
ATOM 907 O O . SER A 1 111 ? 17.409 -1.840 -5.282 1.00 84.25 111 SER A O 1
ATOM 909 N N . ARG A 1 112 ? 16.222 -0.988 -6.992 1.00 78.75 112 ARG A N 1
ATOM 910 C CA . ARG A 1 112 ? 15.654 0.099 -6.197 1.00 78.75 112 ARG A CA 1
ATOM 911 C C . ARG A 1 112 ? 14.746 -0.432 -5.083 1.00 78.75 112 ARG A C 1
ATOM 913 O O . ARG A 1 112 ? 14.183 -1.526 -5.179 1.00 78.75 112 ARG A O 1
ATOM 920 N N . ILE A 1 113 ? 14.588 0.389 -4.054 1.00 81.56 113 ILE A N 1
ATOM 921 C CA . ILE A 1 113 ? 13.557 0.244 -3.019 1.00 81.56 113 ILE A CA 1
ATOM 922 C C . ILE A 1 113 ? 12.212 0.687 -3.630 1.00 81.56 113 ILE A C 1
ATOM 924 O O . ILE A 1 113 ? 12.228 1.459 -4.595 1.00 81.56 113 ILE A O 1
ATOM 928 N N . PRO A 1 114 ? 11.041 0.216 -3.156 1.00 82.38 114 PRO A N 1
ATOM 929 C CA . PRO A 1 114 ? 9.774 0.665 -3.706 1.00 82.38 114 PRO A CA 1
ATOM 930 C C . PRO A 1 114 ? 9.588 2.146 -3.385 1.00 82.38 114 PRO A C 1
ATOM 932 O O . PRO A 1 114 ? 9.890 2.579 -2.271 1.00 82.38 114 PRO A O 1
ATOM 935 N N . ASP A 1 115 ? 9.062 2.902 -4.345 1.00 82.56 115 ASP A N 1
ATOM 936 C CA . ASP A 1 115 ? 8.809 4.325 -4.153 1.00 82.56 115 ASP A CA 1
ATOM 937 C C . ASP A 1 115 ? 7.818 4.550 -3.003 1.00 82.56 115 ASP A C 1
ATOM 939 O O . ASP A 1 115 ? 6.737 3.944 -2.965 1.00 82.56 115 ASP A O 1
ATOM 943 N N . LEU A 1 116 ? 8.194 5.447 -2.090 1.00 82.31 116 LEU A N 1
ATOM 944 C CA . LEU A 1 116 ? 7.345 5.973 -1.029 1.00 82.31 116 LEU A CA 1
ATOM 945 C C . LEU A 1 116 ? 7.042 7.439 -1.338 1.00 82.31 116 LEU A C 1
ATOM 947 O O . LEU A 1 116 ? 7.957 8.251 -1.415 1.00 82.31 116 LEU A O 1
ATOM 951 N N . CYS A 1 117 ? 5.767 7.757 -1.529 1.00 82.44 117 CYS A N 1
ATOM 952 C CA . CYS A 1 117 ? 5.289 9.094 -1.848 1.00 82.44 117 CYS A CA 1
ATOM 953 C C . CYS A 1 117 ? 4.666 9.742 -0.613 1.00 82.44 117 CYS A C 1
ATOM 955 O O . CYS A 1 117 ? 3.716 9.198 -0.053 1.00 82.44 117 CYS A O 1
ATOM 957 N N . ASP A 1 118 ? 5.189 10.886 -0.196 1.00 81.50 118 ASP A N 1
ATOM 958 C CA . ASP A 1 118 ? 4.661 11.710 0.893 1.00 81.50 118 ASP A CA 1
ATOM 959 C C . ASP A 1 118 ? 3.651 12.767 0.414 1.00 81.50 118 ASP A C 1
ATOM 961 O O . ASP A 1 118 ? 2.755 13.136 1.172 1.00 81.50 118 ASP A O 1
ATOM 965 N N . ASP A 1 119 ? 3.728 13.195 -0.848 1.00 84.56 119 ASP A N 1
ATOM 966 C CA . ASP A 1 119 ? 2.763 14.108 -1.470 1.00 84.56 119 ASP A CA 1
ATOM 967 C C . ASP A 1 119 ? 1.684 13.360 -2.274 1.00 84.56 119 ASP A C 1
ATOM 969 O O . ASP A 1 119 ? 1.778 13.131 -3.485 1.00 84.56 119 ASP A O 1
ATOM 973 N N . THR A 1 120 ? 0.627 12.956 -1.566 1.00 78.50 120 THR A N 1
ATOM 974 C CA . THR A 1 120 ? -0.514 12.245 -2.166 1.00 78.50 120 THR A CA 1
ATOM 975 C C . THR A 1 120 ? -1.243 13.074 -3.228 1.00 78.50 120 THR A C 1
ATOM 977 O O . THR A 1 120 ? -1.683 12.506 -4.229 1.00 78.50 120 THR A O 1
ATOM 980 N N . GLU A 1 121 ? -1.337 14.396 -3.048 1.00 84.81 121 GLU A N 1
ATOM 981 C CA . GLU A 1 121 ? -2.044 15.291 -3.968 1.00 84.81 121 GLU A CA 1
ATOM 982 C C . GLU A 1 121 ? -1.284 15.424 -5.285 1.00 84.81 121 GLU A C 1
ATOM 984 O O . GLU A 1 121 ? -1.876 15.255 -6.354 1.00 84.81 121 GLU A O 1
ATOM 989 N N . LEU A 1 122 ? 0.031 15.660 -5.221 1.00 86.88 122 LEU A N 1
ATOM 990 C CA . LEU A 1 122 ? 0.890 15.711 -6.403 1.00 86.88 122 LEU A CA 1
ATOM 991 C C . LEU A 1 122 ? 0.816 14.402 -7.187 1.00 86.88 122 LEU A C 1
ATOM 993 O O . LEU A 1 122 ? 0.700 14.406 -8.414 1.00 86.88 122 LEU A O 1
ATOM 997 N N . LEU A 1 123 ? 0.846 13.272 -6.481 1.00 84.31 123 LEU A N 1
ATOM 998 C CA . LEU A 1 123 ? 0.784 11.965 -7.113 1.00 84.31 123 LEU A CA 1
ATOM 999 C C . LEU A 1 123 ? -0.547 11.751 -7.844 1.00 84.31 123 LEU A C 1
ATOM 1001 O O . LEU A 1 123 ? -0.544 11.340 -9.004 1.00 84.31 123 LEU A O 1
ATOM 1005 N N . GLU A 1 124 ? -1.678 12.053 -7.204 1.00 85.50 124 GLU A N 1
ATOM 1006 C CA . GLU A 1 124 ? -3.005 11.961 -7.828 1.00 85.50 124 GLU A CA 1
ATOM 1007 C C . GLU A 1 124 ? -3.137 12.890 -9.043 1.00 85.50 124 GLU A C 1
ATOM 1009 O O . GLU A 1 124 ? -3.605 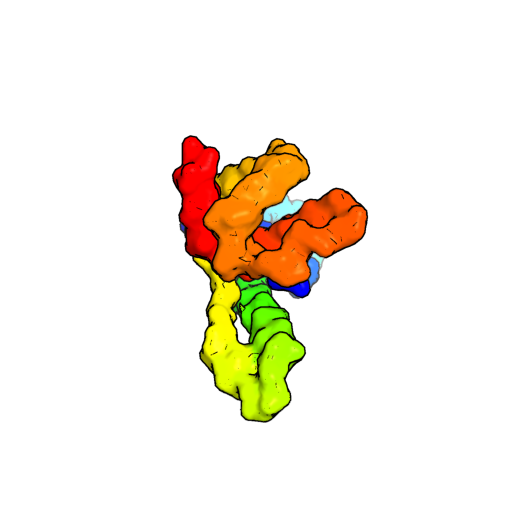12.454 -10.100 1.00 85.50 124 GLU A O 1
ATOM 1014 N N . GLN A 1 125 ? -2.660 14.133 -8.933 1.00 90.44 125 GLN A N 1
ATOM 1015 C CA . GLN A 1 125 ? -2.634 15.087 -10.045 1.00 90.44 125 GLN A CA 1
ATOM 1016 C C . GLN A 1 125 ? -1.807 14.563 -11.219 1.00 90.44 125 GLN A C 1
ATOM 1018 O O . GLN A 1 125 ? -2.273 14.594 -12.357 1.00 90.44 125 GLN A O 1
ATOM 1023 N N . MET A 1 126 ? -0.617 14.025 -10.952 1.00 91.69 126 MET A N 1
ATOM 1024 C CA . MET A 1 126 ? 0.261 13.464 -11.972 1.00 91.69 126 MET A CA 1
ATOM 1025 C C . MET A 1 126 ? -0.376 12.255 -12.674 1.00 91.69 126 MET A C 1
ATOM 1027 O O . MET A 1 126 ? -0.313 12.144 -13.901 1.00 91.69 126 MET A O 1
ATOM 1031 N N . TYR A 1 127 ? -1.011 11.346 -11.927 1.00 88.88 127 TYR A N 1
ATOM 1032 C CA . TYR A 1 127 ? -1.707 10.199 -12.518 1.00 88.88 127 TYR A CA 1
ATOM 1033 C C . TYR A 1 127 ? -2.887 10.620 -13.392 1.00 88.88 127 TYR A C 1
ATOM 1035 O O . TYR A 1 127 ? -3.065 10.080 -14.489 1.00 88.88 127 TYR A O 1
ATOM 1043 N N . GLU A 1 128 ? -3.691 11.571 -12.924 1.00 92.25 128 GLU A N 1
ATOM 1044 C CA . GLU A 1 128 ? -4.842 12.057 -13.680 1.00 92.25 128 GLU A CA 1
ATOM 1045 C C . GLU A 1 128 ? -4.399 12.870 -14.905 1.00 92.25 128 GLU A C 1
ATOM 1047 O O . GLU A 1 128 ? -4.970 12.710 -15.984 1.00 92.25 128 GLU A O 1
ATOM 1052 N N . TRP A 1 129 ? -3.326 13.658 -14.793 1.00 95.19 129 TRP A N 1
ATOM 1053 C CA . TRP A 1 129 ? -2.673 14.306 -15.930 1.00 95.19 129 TRP A CA 1
ATOM 1054 C C . TRP A 1 129 ? -2.254 13.279 -16.982 1.00 95.19 129 TRP A C 1
ATOM 1056 O O . TRP A 1 129 ? -2.710 13.362 -18.123 1.00 95.19 129 TRP A O 1
ATOM 1066 N N . TRP A 1 130 ? -1.469 12.266 -16.598 1.00 94.88 130 TRP A N 1
ATOM 1067 C CA . TRP A 1 130 ? -0.974 11.247 -17.528 1.00 94.88 130 TRP A CA 1
ATOM 1068 C C . TRP A 1 130 ? -2.112 10.502 -18.235 1.00 94.88 130 TRP A C 1
ATOM 1070 O O . TRP A 1 130 ? -2.065 10.239 -19.441 1.00 94.88 130 TRP A O 1
ATOM 1080 N N . LYS A 1 131 ? -3.167 10.170 -17.486 1.00 93.12 131 LYS A N 1
ATOM 1081 C CA . LYS A 1 131 ? -4.359 9.489 -17.999 1.00 93.12 131 LYS A CA 1
ATOM 1082 C C . LYS A 1 131 ? -5.120 10.322 -19.033 1.00 93.12 131 LYS A C 1
ATOM 1084 O O . LYS A 1 131 ? -5.657 9.741 -19.974 1.00 93.12 131 LYS A O 1
ATOM 1089 N N . ASN A 1 132 ? -5.139 11.644 -18.879 1.00 95.62 132 ASN A N 1
ATOM 1090 C CA . ASN A 1 132 ? -5.850 12.563 -19.770 1.00 95.62 132 ASN A CA 1
ATOM 1091 C C . ASN A 1 132 ? -5.041 12.989 -21.009 1.00 95.62 132 ASN A C 1
ATOM 1093 O O . ASN A 1 132 ? -5.587 13.654 -21.891 1.00 95.62 132 ASN A O 1
ATOM 1097 N N . LEU A 1 133 ? -3.770 12.589 -21.122 1.00 95.06 133 LEU A N 1
ATOM 1098 C CA . LEU A 1 133 ? -2.966 12.834 -22.318 1.00 95.06 133 LEU A CA 1
ATOM 1099 C C . LEU A 1 133 ? -3.472 12.034 -23.525 1.00 95.06 133 LEU A C 1
ATOM 1101 O O . LEU A 1 133 ? -3.701 10.822 -23.457 1.00 95.06 133 LEU A O 1
ATOM 1105 N N . LEU A 1 134 ? -3.541 12.701 -24.676 1.00 94.44 134 LEU A N 1
ATOM 1106 C CA . LEU A 1 134 ? -3.816 12.065 -25.959 1.00 94.44 134 LEU A CA 1
ATOM 1107 C C . LEU A 1 134 ? -2.642 11.163 -26.391 1.00 94.44 134 LEU A C 1
ATOM 1109 O O . LEU A 1 134 ? -1.486 11.463 -26.076 1.00 94.44 134 LEU A O 1
ATOM 1113 N N . PRO A 1 135 ? -2.887 10.116 -27.205 1.00 90.62 135 PRO A N 1
ATOM 1114 C CA . PRO A 1 135 ? -1.841 9.224 -27.717 1.00 90.62 135 PRO A CA 1
ATOM 1115 C C . PRO A 1 135 ? -0.626 9.943 -28.323 1.00 90.62 135 PRO A C 1
ATOM 1117 O O . PRO A 1 135 ? 0.517 9.588 -28.044 1.00 90.62 135 PRO A O 1
ATOM 1120 N N . GLY A 1 136 ? -0.861 10.997 -29.113 1.00 89.56 136 GLY A N 1
ATOM 1121 C CA . GLY A 1 136 ? 0.210 11.796 -29.715 1.00 89.56 136 GLY A CA 1
ATOM 1122 C C . GLY A 1 136 ? 1.061 12.550 -28.688 1.00 89.56 136 GLY A C 1
ATOM 1123 O O . GLY A 1 136 ? 2.271 12.656 -28.867 1.00 89.56 136 GLY A O 1
ATOM 1124 N N . GLN A 1 137 ? 0.457 13.016 -27.589 1.00 92.69 137 GLN A N 1
ATOM 1125 C CA . GLN A 1 137 ? 1.178 13.680 -26.499 1.00 92.69 137 GLN A CA 1
ATOM 1126 C C . GLN A 1 137 ? 2.045 12.677 -25.737 1.00 92.69 137 GLN A C 1
ATOM 1128 O O . GLN A 1 137 ? 3.223 12.941 -25.526 1.00 92.69 137 GLN A O 1
ATOM 1133 N N . LYS A 1 138 ? 1.504 11.492 -25.417 1.00 92.25 138 LYS A N 1
ATOM 1134 C CA . LYS A 1 138 ? 2.266 10.414 -24.763 1.00 92.25 138 LYS A CA 1
ATOM 1135 C C . LYS A 1 138 ? 3.481 9.987 -25.587 1.00 92.25 138 LYS A C 1
ATOM 1137 O O . LYS A 1 138 ? 4.574 9.866 -25.047 1.00 92.25 138 LYS A O 1
ATOM 1142 N N . LYS A 1 139 ? 3.314 9.829 -26.906 1.00 89.38 139 LYS A N 1
ATOM 1143 C CA . LYS A 1 139 ? 4.425 9.557 -27.837 1.00 89.38 139 LYS A CA 1
ATOM 1144 C C . LYS A 1 139 ? 5.451 10.691 -27.865 1.00 89.38 139 LYS A C 1
ATOM 1146 O O . LYS A 1 139 ? 6.646 10.424 -27.910 1.00 89.38 139 LYS A O 1
ATOM 1151 N N . GLY A 1 140 ? 4.990 11.942 -27.849 1.00 90.44 140 GLY A N 1
ATOM 1152 C CA . GLY A 1 140 ? 5.860 13.116 -27.791 1.00 90.44 140 GLY A CA 1
ATOM 1153 C C . GLY A 1 140 ? 6.727 13.127 -26.534 1.00 90.44 140 GLY A C 1
ATOM 1154 O O . GLY A 1 140 ? 7.936 13.285 -26.642 1.00 90.44 140 GLY A O 1
ATOM 1155 N N . ILE A 1 141 ? 6.124 12.877 -25.369 1.00 92.31 141 ILE A N 1
ATOM 1156 C CA . ILE A 1 141 ? 6.841 12.784 -24.091 1.00 92.31 141 ILE A CA 1
ATOM 1157 C C . ILE A 1 141 ? 7.831 11.617 -24.117 1.00 92.31 141 ILE A C 1
ATOM 1159 O O . ILE A 1 141 ? 9.006 11.833 -23.852 1.00 92.31 141 ILE A O 1
ATOM 1163 N N . ALA A 1 142 ? 7.399 10.416 -24.514 1.00 89.88 142 ALA A N 1
ATOM 1164 C CA . ALA A 1 142 ? 8.284 9.251 -24.591 1.00 89.88 142 ALA A CA 1
ATOM 1165 C C . ALA A 1 142 ? 9.503 9.495 -25.499 1.00 89.88 142 ALA A C 1
ATOM 1167 O O . ALA A 1 142 ? 10.596 9.047 -25.191 1.00 89.88 142 ALA A O 1
ATOM 1168 N N . LYS A 1 143 ? 9.333 10.256 -26.589 1.00 88.00 143 LYS A N 1
ATOM 1169 C CA . LYS A 1 143 ? 10.435 10.654 -27.475 1.00 88.00 143 LYS A CA 1
ATOM 1170 C C . LYS A 1 143 ? 11.364 11.702 -26.852 1.00 88.00 143 LYS A C 1
ATOM 1172 O O . LYS A 1 143 ? 12.553 11.704 -27.149 1.00 88.00 143 LYS A O 1
ATOM 1177 N N . THR A 1 144 ? 10.831 12.629 -26.057 1.00 90.25 144 THR A N 1
ATOM 1178 C CA . THR A 1 144 ? 11.638 13.636 -25.348 1.00 90.25 144 THR A CA 1
ATOM 1179 C C . THR A 1 144 ? 12.492 12.991 -24.257 1.00 90.25 144 THR A C 1
ATOM 1181 O O . THR A 1 144 ? 13.640 13.383 -24.079 1.00 90.25 144 THR A O 1
ATOM 1184 N N . PHE A 1 145 ? 11.946 11.986 -23.573 1.00 90.00 145 PHE A N 1
ATOM 1185 C CA . PHE A 1 145 ? 12.591 11.232 -22.496 1.00 90.00 145 PHE A CA 1
ATOM 1186 C C . PHE A 1 145 ? 12.981 9.821 -22.973 1.00 90.00 145 PHE A C 1
ATOM 1188 O O . PHE A 1 145 ? 12.622 8.819 -22.356 1.00 90.00 145 PHE A O 1
ATOM 1195 N N . ASP A 1 146 ? 13.669 9.739 -24.117 1.00 86.50 146 ASP A N 1
ATOM 1196 C CA . ASP A 1 146 ? 13.989 8.466 -24.789 1.00 86.50 146 ASP A CA 1
ATOM 1197 C C . ASP A 1 146 ? 14.847 7.537 -23.916 1.00 86.50 146 ASP A C 1
ATOM 1199 O O . ASP A 1 146 ? 14.613 6.330 -23.875 1.00 86.50 146 ASP A O 1
ATOM 1203 N N . ASP A 1 147 ? 15.779 8.108 -23.146 1.00 84.75 147 ASP A N 1
ATOM 1204 C CA . ASP A 1 147 ? 16.637 7.359 -22.220 1.00 84.75 147 ASP A CA 1
ATOM 1205 C C . ASP A 1 147 ? 15.830 6.672 -21.100 1.00 84.75 147 ASP A C 1
ATOM 1207 O O . ASP A 1 147 ? 16.184 5.575 -20.667 1.00 84.75 147 ASP A O 1
ATOM 1211 N N . ASP A 1 148 ? 14.720 7.281 -20.665 1.00 84.62 148 ASP A N 1
ATOM 1212 C CA . ASP A 1 148 ? 13.851 6.744 -19.613 1.00 84.62 148 ASP A CA 1
ATOM 1213 C C . ASP A 1 148 ? 12.844 5.728 -20.168 1.00 84.62 148 ASP A C 1
ATOM 1215 O O . ASP A 1 148 ? 12.612 4.673 -19.575 1.00 84.62 148 ASP A O 1
ATOM 1219 N N . PHE A 1 149 ? 12.230 6.028 -21.317 1.00 81.19 149 PHE A N 1
ATOM 1220 C CA . PHE A 1 149 ? 11.204 5.166 -21.916 1.00 81.19 149 PHE A CA 1
ATOM 1221 C C . PHE A 1 149 ? 11.773 3.981 -22.706 1.00 81.19 149 PHE A C 1
ATOM 1223 O O . PHE A 1 149 ? 11.053 2.999 -22.910 1.00 81.19 149 PHE A O 1
ATOM 1230 N N . ASN A 1 150 ? 13.053 4.061 -23.078 1.00 69.94 150 ASN A N 1
ATOM 1231 C CA . ASN A 1 150 ? 13.819 3.144 -23.914 1.00 69.94 150 ASN A CA 1
ATOM 1232 C C . ASN A 1 150 ? 13.259 2.995 -25.354 1.00 69.94 150 ASN A C 1
ATOM 1234 O O . ASN A 1 150 ? 12.145 2.490 -25.553 1.00 69.94 150 ASN A O 1
ATOM 1238 N N . PRO A 1 151 ? 14.045 3.328 -26.395 1.00 56.56 151 PRO A N 1
ATOM 1239 C CA . PRO A 1 151 ? 13.587 3.337 -27.786 1.00 56.56 151 PRO A CA 1
ATOM 1240 C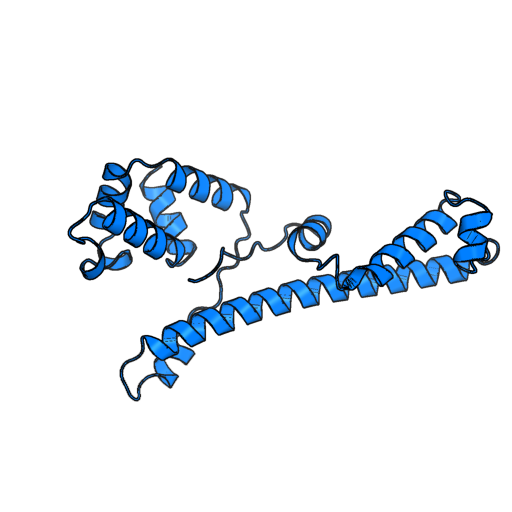 C . PRO A 1 151 ? 13.143 1.971 -28.337 1.00 56.56 151 PRO A C 1
ATOM 1242 O O . PRO A 1 151 ? 12.345 1.931 -29.278 1.00 56.56 151 PRO A O 1
ATOM 1245 N N . GLU A 1 152 ? 13.597 0.845 -27.770 1.00 58.31 152 GLU A N 1
ATOM 1246 C CA . GLU A 1 152 ? 13.258 -0.500 -28.277 1.00 58.31 152 GLU A CA 1
ATOM 1247 C C . GLU A 1 152 ? 11.762 -0.855 -28.142 1.00 58.31 152 GLU A C 1
ATOM 1249 O O . GLU A 1 152 ? 11.249 -1.696 -28.883 1.00 58.31 152 GLU A O 1
ATOM 1254 N N . TRP A 1 153 ? 11.034 -0.195 -27.235 1.00 56.72 153 TRP A N 1
ATOM 1255 C CA . TRP A 1 153 ? 9.622 -0.483 -26.941 1.00 56.72 153 TRP A CA 1
ATOM 1256 C C . TRP A 1 153 ? 8.647 0.417 -27.714 1.00 56.72 153 TRP A C 1
ATOM 1258 O O . TRP A 1 153 ? 7.447 0.132 -27.772 1.00 56.72 153 TRP A O 1
ATOM 1268 N N . CYS A 1 154 ? 9.154 1.499 -28.310 1.00 54.47 154 CYS A N 1
ATOM 1269 C CA . CYS A 1 154 ? 8.365 2.631 -28.799 1.00 54.47 154 CYS A CA 1
ATOM 1270 C C . CYS A 1 154 ? 7.740 2.445 -30.192 1.00 54.47 154 CYS A C 1
ATOM 1272 O O . CYS A 1 154 ? 6.993 3.317 -30.637 1.00 54.47 154 CYS A O 1
ATOM 1274 N N . PHE A 1 155 ? 7.984 1.326 -30.880 1.00 58.25 155 PHE A N 1
ATOM 1275 C CA . PHE A 1 155 ? 7.499 1.127 -32.251 1.00 58.25 155 PHE A CA 1
ATOM 1276 C C . PHE A 1 155 ? 6.964 -0.292 -32.466 1.00 58.25 155 PHE A C 1
ATOM 1278 O O . PHE A 1 155 ? 7.597 -1.122 -33.114 1.00 58.25 155 PHE A O 1
ATOM 1285 N N . ARG A 1 156 ? 5.776 -0.582 -31.915 1.00 65.12 156 ARG A N 1
ATOM 1286 C CA . ARG A 1 156 ? 4.990 -1.751 -32.343 1.00 65.12 156 ARG A CA 1
ATOM 1287 C C . ARG A 1 156 ? 4.210 -1.411 -33.614 1.00 65.12 156 ARG A C 1
ATOM 1289 O O . ARG A 1 156 ? 3.856 -0.255 -33.833 1.00 65.12 156 ARG A O 1
ATOM 1296 N N . ASP A 1 157 ? 3.872 -2.427 -34.408 1.00 67.50 157 ASP A N 1
ATOM 1297 C CA . ASP A 1 157 ? 3.160 -2.254 -35.687 1.00 67.50 157 ASP A CA 1
ATOM 1298 C C . ASP A 1 157 ? 1.788 -1.572 -35.535 1.00 67.50 157 ASP A C 1
ATOM 1300 O O . ASP A 1 157 ? 1.290 -0.948 -36.474 1.00 67.50 157 ASP A O 1
ATOM 1304 N N . LYS A 1 158 ? 1.169 -1.664 -34.348 1.00 78.62 158 LYS A N 1
ATOM 1305 C CA . LYS A 1 158 ? -0.094 -0.990 -34.029 1.00 78.62 158 LYS A CA 1
ATOM 1306 C C . LYS A 1 158 ? 0.092 0.125 -33.009 1.00 78.62 158 LYS A C 1
ATOM 1308 O O . LYS A 1 158 ? 0.753 -0.026 -31.980 1.00 78.62 158 LYS A O 1
ATOM 1313 N N . GLU A 1 159 ? -0.596 1.234 -33.261 1.00 80.69 159 GLU A N 1
ATOM 1314 C CA . GLU A 1 159 ? -0.602 2.405 -32.385 1.00 80.69 159 GLU A CA 1
ATOM 1315 C C . GLU A 1 159 ? -1.104 2.086 -30.972 1.00 80.69 159 GLU A C 1
ATOM 1317 O O . GLU A 1 159 ? -0.493 2.520 -30.001 1.00 80.69 159 GLU A O 1
ATOM 1322 N N . GLU A 1 160 ? -2.160 1.286 -30.842 1.00 83.56 160 GLU A N 1
ATOM 1323 C CA . GLU A 1 160 ? -2.719 0.918 -29.538 1.00 83.56 160 GLU A CA 1
ATOM 1324 C C . GLU A 1 160 ? -1.722 0.119 -28.683 1.00 83.56 160 GLU A C 1
ATOM 1326 O O . GLU A 1 160 ? -1.515 0.432 -27.512 1.00 83.56 160 GLU A O 1
ATOM 1331 N N . GLU A 1 161 ? -1.032 -0.852 -29.287 1.00 83.38 161 GLU A N 1
ATOM 1332 C CA . GLU A 1 161 ? -0.004 -1.658 -28.617 1.00 83.38 161 GLU A CA 1
ATOM 1333 C C . GLU A 1 161 ? 1.193 -0.795 -28.185 1.00 83.38 161 GLU A C 1
ATOM 1335 O O . GLU A 1 161 ? 1.786 -1.025 -27.132 1.00 83.38 161 GLU A O 1
ATOM 1340 N N . THR A 1 162 ? 1.514 0.239 -28.967 1.00 84.38 162 THR A N 1
ATOM 1341 C CA . THR A 1 162 ? 2.579 1.200 -28.649 1.00 84.38 162 THR A CA 1
ATOM 1342 C C . THR A 1 162 ? 2.206 2.057 -27.436 1.00 84.38 162 THR A C 1
ATOM 1344 O O . THR A 1 162 ? 3.005 2.208 -26.514 1.00 84.38 162 THR A O 1
ATOM 1347 N N . ILE A 1 163 ? 0.978 2.585 -27.387 1.00 87.38 163 ILE A N 1
ATOM 1348 C CA . ILE A 1 163 ? 0.508 3.386 -26.246 1.00 87.38 163 ILE A CA 1
ATOM 1349 C C . ILE A 1 163 ? 0.432 2.548 -24.970 1.00 87.38 163 ILE A C 1
ATOM 1351 O O . ILE A 1 163 ? 0.837 3.024 -23.913 1.00 87.38 163 ILE A O 1
ATOM 1355 N N . GLN A 1 164 ? -0.014 1.293 -25.059 1.00 86.38 164 GLN A N 1
ATOM 1356 C CA . GLN A 1 164 ? -0.015 0.382 -23.912 1.00 86.38 164 GLN A CA 1
ATOM 1357 C C . GLN A 1 164 ? 1.399 0.137 -23.367 1.00 86.38 164 GLN A C 1
ATOM 1359 O O . GLN A 1 164 ? 1.586 0.109 -22.150 1.00 86.38 164 GLN A O 1
ATOM 1364 N N . CYS A 1 165 ? 2.396 -0.000 -24.246 1.00 84.38 165 CYS A N 1
ATOM 1365 C CA . CYS A 1 165 ? 3.799 -0.109 -23.846 1.00 84.38 165 CYS A CA 1
ATOM 1366 C C . CYS A 1 165 ? 4.308 1.161 -23.162 1.00 84.38 165 CYS A C 1
ATOM 1368 O O . CYS A 1 165 ? 4.904 1.063 -22.093 1.00 84.38 165 CYS A O 1
ATOM 1370 N N . ILE A 1 166 ? 4.018 2.337 -23.722 1.00 88.50 166 ILE A N 1
ATOM 1371 C CA . ILE A 1 166 ? 4.384 3.628 -23.124 1.00 88.50 166 ILE A CA 1
ATOM 1372 C C . ILE A 1 166 ? 3.739 3.783 -21.738 1.00 88.50 166 ILE A C 1
ATOM 1374 O O . ILE A 1 166 ? 4.413 4.147 -20.779 1.00 88.50 166 ILE A O 1
ATOM 1378 N N . ASP A 1 167 ? 2.460 3.436 -21.593 1.00 89.19 167 ASP A N 1
ATOM 1379 C CA . ASP A 1 167 ? 1.751 3.476 -20.310 1.00 89.19 167 ASP A CA 1
ATOM 1380 C C . ASP A 1 167 ? 2.318 2.483 -19.285 1.00 89.19 167 ASP A C 1
ATOM 1382 O O . ASP A 1 167 ? 2.320 2.756 -18.083 1.00 89.19 167 ASP A O 1
ATOM 1386 N N . ALA A 1 168 ? 2.761 1.306 -19.727 1.00 83.56 168 ALA A N 1
ATOM 1387 C CA . ALA A 1 168 ? 3.416 0.337 -18.855 1.00 83.56 168 ALA A CA 1
ATOM 1388 C C . ALA A 1 168 ? 4.805 0.826 -18.420 1.00 83.56 168 ALA A C 1
ATOM 1390 O O . ALA A 1 168 ? 5.135 0.717 -17.238 1.00 83.56 168 ALA A O 1
ATOM 1391 N N . CYS A 1 169 ? 5.571 1.402 -19.350 1.00 85.00 169 CYS A N 1
ATOM 1392 C CA . CYS A 1 169 ? 6.895 1.944 -19.084 1.00 85.00 169 CYS A CA 1
ATOM 1393 C C . CYS A 1 169 ? 6.815 3.121 -18.108 1.00 85.00 169 CYS A C 1
ATOM 1395 O O . CYS A 1 169 ? 7.438 3.064 -17.051 1.00 85.00 169 CYS A O 1
ATOM 1397 N N . TRP A 1 170 ? 5.929 4.094 -18.356 1.00 87.88 170 TRP A N 1
ATOM 1398 C CA . TRP A 1 170 ? 5.714 5.221 -17.446 1.00 87.88 170 TRP A CA 1
ATOM 1399 C C . TRP A 1 170 ? 5.401 4.760 -16.018 1.00 87.88 170 TRP A C 1
ATOM 1401 O O . TRP A 1 170 ? 6.030 5.225 -15.077 1.00 87.88 170 TRP A O 1
ATOM 1411 N N . ARG A 1 171 ? 4.505 3.778 -15.831 1.00 83.25 171 ARG A N 1
ATOM 1412 C CA . ARG A 1 171 ? 4.197 3.226 -14.493 1.00 83.25 171 ARG A CA 1
ATOM 1413 C C . ARG A 1 171 ? 5.384 2.531 -13.824 1.00 83.25 171 ARG A C 1
ATOM 1415 O O . ARG A 1 171 ? 5.380 2.381 -12.605 1.00 83.25 171 ARG A O 1
ATOM 1422 N N . SER A 1 172 ? 6.354 2.067 -14.606 1.00 78.25 172 SER A N 1
ATOM 1423 C CA . SER A 1 172 ? 7.562 1.416 -14.103 1.00 78.25 172 SER A CA 1
ATOM 1424 C C . SER A 1 172 ? 8.702 2.390 -13.802 1.00 78.25 172 SER A C 1
ATOM 1426 O O . SER A 1 172 ? 9.596 2.031 -13.032 1.00 78.25 172 SER A O 1
ATOM 1428 N N . LEU A 1 173 ? 8.658 3.621 -14.323 1.00 83.94 173 LEU A N 1
ATOM 1429 C CA . LEU A 1 173 ? 9.659 4.644 -14.027 1.00 83.94 173 LEU A CA 1
ATOM 1430 C C . LEU A 1 173 ? 9.708 4.973 -12.527 1.00 83.94 173 LEU A C 1
ATOM 1432 O O . LEU A 1 173 ? 8.681 4.877 -11.841 1.00 83.94 173 LEU A O 1
ATOM 1436 N N . PRO A 1 174 ? 10.887 5.348 -11.995 1.00 84.06 174 PRO A N 1
ATOM 1437 C CA . PRO A 1 174 ? 10.996 5.852 -10.629 1.00 84.06 174 PRO A CA 1
ATOM 1438 C C . PRO A 1 174 ? 10.026 7.008 -10.391 1.00 84.06 174 PRO A C 1
ATOM 1440 O O . PRO A 1 174 ? 9.730 7.782 -11.303 1.00 84.06 174 PRO A O 1
ATOM 1443 N N . LEU A 1 175 ? 9.498 7.121 -9.174 1.00 86.00 175 LEU A N 1
ATOM 1444 C CA . LEU A 1 175 ? 8.590 8.211 -8.822 1.00 86.00 175 LEU A CA 1
ATOM 1445 C C . LEU A 1 175 ? 9.229 9.583 -9.060 1.00 86.00 175 LEU A C 1
ATOM 1447 O O . LEU A 1 175 ? 8.578 10.435 -9.650 1.00 86.00 175 LEU A O 1
ATOM 1451 N N . GLU A 1 176 ? 10.491 9.767 -8.672 1.00 86.00 176 GLU A N 1
ATOM 1452 C CA . GLU A 1 176 ? 11.239 11.012 -8.899 1.00 86.00 176 GLU A CA 1
ATOM 1453 C C . GLU A 1 176 ? 11.297 11.365 -10.392 1.00 86.00 176 GLU A C 1
ATOM 1455 O O . GLU A 1 176 ? 10.854 12.437 -10.787 1.00 86.00 176 GLU A O 1
ATOM 1460 N N . THR A 1 177 ? 11.672 10.407 -11.246 1.00 88.69 177 THR A N 1
ATOM 1461 C CA . THR A 1 177 ? 11.670 10.580 -12.707 1.00 88.69 177 THR A CA 1
ATOM 1462 C C . THR A 1 177 ? 10.291 10.967 -13.242 1.00 88.69 177 THR A C 1
ATOM 1464 O O . THR A 1 177 ? 10.168 11.833 -14.105 1.00 88.69 177 THR A O 1
ATOM 1467 N N . ARG A 1 178 ? 9.218 10.349 -12.734 1.00 90.62 178 ARG A N 1
ATOM 1468 C CA . ARG A 1 178 ? 7.854 10.704 -13.150 1.00 90.62 178 ARG A CA 1
ATOM 1469 C C . ARG A 1 178 ? 7.474 12.123 -12.734 1.00 90.62 178 ARG A C 1
ATOM 1471 O O . ARG A 1 178 ? 6.838 12.813 -13.528 1.00 90.62 178 ARG A O 1
ATOM 1478 N N . ILE A 1 179 ? 7.860 12.541 -11.529 1.00 90.19 179 ILE A N 1
ATOM 1479 C CA . ILE A 1 179 ? 7.644 13.901 -11.023 1.00 90.19 179 ILE A CA 1
ATOM 1480 C C . ILE A 1 179 ? 8.402 14.912 -11.890 1.00 90.19 179 ILE A C 1
ATOM 1482 O O . ILE A 1 179 ? 7.824 15.922 -12.285 1.00 90.19 179 ILE A O 1
ATOM 1486 N N . ASP A 1 180 ? 9.649 14.621 -12.255 1.00 91.81 180 ASP A N 1
ATOM 1487 C CA . ASP A 1 180 ? 10.449 15.485 -13.127 1.00 91.81 180 ASP A CA 1
ATOM 1488 C C . ASP A 1 180 ? 9.815 15.633 -14.514 1.00 91.81 180 ASP A C 1
ATOM 1490 O O . ASP A 1 180 ? 9.669 16.748 -15.019 1.00 91.81 180 ASP A O 1
ATOM 1494 N N . ILE A 1 181 ? 9.360 14.524 -15.108 1.00 93.38 181 ILE A N 1
ATOM 1495 C CA . ILE A 1 181 ? 8.625 14.539 -16.380 1.00 93.38 181 ILE A CA 1
ATOM 1496 C C . ILE A 1 181 ? 7.346 15.378 -16.258 1.00 93.38 181 ILE A C 1
ATOM 1498 O O . ILE A 1 181 ? 7.044 16.169 -17.154 1.00 93.38 181 ILE A O 1
ATOM 1502 N N . TYR A 1 182 ? 6.592 15.212 -15.169 1.00 94.00 182 TYR A N 1
ATOM 1503 C CA . TYR A 1 182 ? 5.365 15.964 -14.913 1.00 94.00 182 TYR A CA 1
ATOM 1504 C C . TYR A 1 182 ? 5.633 17.469 -14.828 1.00 94.00 182 TYR A C 1
ATOM 1506 O O . TYR A 1 182 ? 5.033 18.229 -15.584 1.00 94.00 182 TYR A O 1
ATOM 1514 N N . HIS A 1 183 ? 6.580 17.892 -13.988 1.00 93.50 183 HIS A N 1
ATOM 1515 C CA . HIS A 1 183 ? 6.952 19.301 -13.832 1.00 93.50 183 HIS A CA 1
ATOM 1516 C C . HIS A 1 183 ? 7.577 19.912 -15.087 1.00 93.50 183 HIS A C 1
ATOM 1518 O O . HIS A 1 183 ? 7.473 21.113 -15.305 1.00 93.50 183 HIS A O 1
ATOM 1524 N N . TYR A 1 184 ? 8.241 19.112 -15.920 1.00 93.31 184 TYR A N 1
ATOM 1525 C CA . TYR A 1 184 ? 8.749 19.597 -17.198 1.00 93.31 184 TYR A CA 1
ATOM 1526 C C . TYR A 1 184 ? 7.616 19.905 -18.191 1.00 93.31 184 TYR A C 1
ATOM 1528 O O . TYR A 1 184 ? 7.747 20.794 -19.033 1.00 93.31 184 TYR A O 1
ATOM 1536 N N . CYS A 1 185 ? 6.516 19.151 -18.127 1.00 90.94 185 CYS A N 1
ATOM 1537 C CA . CYS A 1 185 ? 5.432 19.222 -19.106 1.00 90.94 185 CYS A CA 1
ATOM 1538 C C . CYS A 1 185 ? 4.261 20.134 -18.705 1.00 90.94 185 CYS A C 1
ATOM 1540 O O . CYS A 1 185 ? 3.438 20.443 -19.574 1.00 90.94 185 CYS A O 1
ATOM 1542 N N . VAL A 1 186 ? 4.146 20.501 -17.426 1.00 88.81 186 VAL A N 1
ATOM 1543 C CA . VAL A 1 186 ? 3.049 21.300 -16.844 1.00 88.81 186 VAL A CA 1
ATOM 1544 C C . VAL A 1 186 ? 3.572 22.649 -16.379 1.00 88.81 186 VAL A C 1
ATOM 1546 O O . VAL A 1 186 ? 2.959 23.665 -16.780 1.00 88.81 186 VAL A O 1
#